Protein AF-A0A7S2PUF1-F1 (afdb_monomer_lite)

Structure (mmCIF, N/CA/C/O backbone):
data_AF-A0A7S2PUF1-F1
#
_entry.id   AF-A0A7S2PUF1-F1
#
loop_
_atom_site.group_PDB
_atom_site.id
_atom_site.type_symbol
_atom_site.label_atom_id
_atom_site.label_al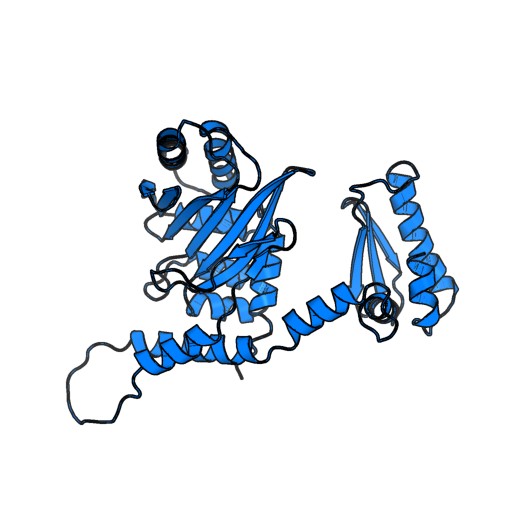t_id
_atom_site.label_comp_id
_atom_site.label_asym_id
_atom_site.label_entity_id
_atom_site.label_seq_id
_atom_site.pdbx_PDB_ins_code
_atom_site.Cartn_x
_atom_site.Cartn_y
_atom_site.Cartn_z
_atom_site.occupancy
_atom_site.B_iso_or_equiv
_atom_site.auth_seq_id
_atom_site.auth_comp_id
_atom_site.auth_asym_id
_atom_site.auth_atom_id
_atom_site.pdbx_PDB_model_num
ATOM 1 N N . ALA A 1 1 ? 30.786 8.431 12.110 1.00 84.38 1 ALA A N 1
ATOM 2 C CA . ALA A 1 1 ? 30.489 6.994 11.880 1.00 84.38 1 ALA A CA 1
ATOM 3 C C . ALA A 1 1 ? 30.046 6.721 10.441 1.00 84.38 1 ALA A C 1
ATOM 5 O O . ALA A 1 1 ? 30.746 6.002 9.742 1.00 84.38 1 ALA A O 1
ATOM 6 N N . ILE A 1 2 ? 28.934 7.311 9.973 1.00 89.88 2 ILE A N 1
ATOM 7 C CA . ILE A 1 2 ? 28.456 7.121 8.587 1.00 89.88 2 ILE A CA 1
ATOM 8 C C . ILE A 1 2 ? 29.494 7.631 7.574 1.00 89.88 2 ILE A C 1
ATOM 10 O O . ILE A 1 2 ? 29.984 6.843 6.776 1.00 89.88 2 ILE A O 1
ATOM 14 N N . ALA A 1 3 ? 29.911 8.900 7.667 1.00 91.56 3 ALA A N 1
ATOM 15 C CA . ALA A 1 3 ? 30.916 9.484 6.768 1.00 91.56 3 ALA A CA 1
ATOM 16 C C . ALA A 1 3 ? 32.266 8.730 6.793 1.00 91.56 3 ALA A C 1
ATOM 18 O O . ALA A 1 3 ? 32.837 8.435 5.748 1.00 91.56 3 ALA A O 1
ATOM 19 N N . GLU A 1 4 ? 32.724 8.312 7.977 1.00 91.75 4 GLU A N 1
ATOM 20 C CA . GLU A 1 4 ? 33.930 7.478 8.128 1.00 91.75 4 GLU A CA 1
ATOM 21 C C . GLU A 1 4 ? 33.814 6.116 7.425 1.00 91.75 4 GLU A C 1
ATOM 23 O O . GLU A 1 4 ? 34.809 5.593 6.934 1.00 91.75 4 GLU A O 1
ATOM 28 N N . SER A 1 5 ? 32.605 5.556 7.312 1.00 94.25 5 SER A N 1
ATOM 29 C CA . SER A 1 5 ? 32.391 4.297 6.583 1.00 94.25 5 SER A CA 1
ATOM 30 C C . SER A 1 5 ? 32.490 4.487 5.063 1.00 94.25 5 SER A C 1
ATOM 32 O O . SER A 1 5 ? 32.859 3.552 4.353 1.00 94.25 5 SER A O 1
ATOM 34 N N . VAL A 1 6 ? 32.205 5.696 4.565 1.00 94.31 6 VAL A N 1
ATOM 35 C CA . VAL A 1 6 ? 32.316 6.075 3.142 1.00 94.31 6 VAL A CA 1
ATOM 36 C C . VAL A 1 6 ? 33.772 6.328 2.747 1.00 94.31 6 VAL A C 1
ATOM 38 O O . VAL A 1 6 ? 34.187 5.987 1.644 1.00 94.31 6 VAL A O 1
ATOM 41 N N . LYS A 1 7 ? 34.573 6.888 3.658 1.00 93.56 7 LYS A N 1
ATOM 42 C CA . LYS A 1 7 ? 35.974 7.276 3.440 1.00 93.56 7 LYS A CA 1
ATOM 43 C C . LYS A 1 7 ? 36.857 6.227 2.738 1.00 93.56 7 LYS A C 1
ATOM 45 O O . LYS A 1 7 ? 37.526 6.611 1.787 1.00 93.56 7 LYS A O 1
ATOM 50 N N . PRO A 1 8 ? 36.875 4.931 3.119 1.00 93.38 8 PRO A N 1
ATOM 51 C CA . PRO A 1 8 ? 37.697 3.934 2.423 1.00 93.38 8 PRO A CA 1
ATOM 52 C C . PRO A 1 8 ? 37.202 3.584 1.008 1.00 93.38 8 PRO A C 1
ATOM 54 O O . PRO A 1 8 ? 37.933 2.946 0.258 1.00 93.38 8 PRO A O 1
ATOM 57 N N . ARG A 1 9 ? 35.971 3.969 0.650 1.00 93.81 9 ARG A N 1
ATOM 58 C CA . ARG A 1 9 ? 35.305 3.640 -0.623 1.00 93.81 9 ARG A CA 1
ATOM 59 C C . ARG A 1 9 ? 35.297 4.805 -1.606 1.00 93.81 9 ARG A C 1
ATOM 61 O O . ARG A 1 9 ? 35.041 4.622 -2.790 1.00 93.81 9 ARG A O 1
ATOM 68 N N . TYR A 1 10 ? 35.564 6.012 -1.120 1.00 96.06 10 TYR A N 1
ATOM 69 C CA . TYR A 1 10 ? 35.528 7.222 -1.920 1.00 96.06 10 TYR A CA 1
ATOM 70 C C . TYR A 1 10 ? 36.934 7.628 -2.367 1.00 96.06 10 TYR A C 1
ATOM 72 O O . TYR A 1 10 ? 37.790 7.942 -1.547 1.00 96.06 10 TYR A O 1
ATOM 80 N N . GLY A 1 11 ? 37.163 7.643 -3.683 1.00 92.62 11 GLY A N 1
ATOM 81 C CA . GLY A 1 11 ? 38.457 8.002 -4.279 1.00 92.62 11 GLY A CA 1
ATOM 82 C C . GLY A 1 11 ? 38.708 9.507 -4.449 1.00 92.62 11 GLY A C 1
ATOM 83 O O . GLY A 1 11 ? 39.735 9.878 -5.012 1.00 92.62 11 GLY A O 1
ATOM 84 N N . GLY A 1 12 ? 37.770 10.365 -4.034 1.00 93.44 12 GLY A N 1
ATOM 85 C CA . GLY A 1 12 ? 37.897 11.823 -4.132 1.00 93.44 12 GLY A CA 1
ATOM 86 C C . GLY A 1 12 ? 38.598 12.462 -2.930 1.00 93.44 12 GLY A C 1
ATOM 87 O O . GLY A 1 12 ? 39.291 11.802 -2.155 1.00 93.44 12 GLY A O 1
ATOM 88 N N . ALA A 1 13 ? 38.438 13.778 -2.770 1.00 95.44 13 ALA A N 1
ATOM 89 C CA . ALA A 1 13 ? 39.129 14.515 -1.719 1.00 95.44 13 ALA A CA 1
ATOM 90 C C . ALA A 1 13 ? 38.496 14.261 -0.341 1.00 95.44 13 ALA A C 1
ATOM 92 O O . ALA A 1 13 ? 37.278 14.171 -0.196 1.00 95.44 13 ALA A O 1
ATOM 93 N N . ALA A 1 14 ? 39.316 14.238 0.715 1.00 92.25 14 ALA A N 1
ATOM 94 C CA . ALA A 1 14 ? 38.822 14.093 2.089 1.00 92.25 14 ALA A CA 1
ATOM 95 C C . ALA A 1 14 ? 37.853 15.224 2.504 1.00 92.25 14 ALA A C 1
ATOM 97 O O . ALA A 1 14 ? 36.973 15.010 3.336 1.00 92.25 14 ALA A O 1
ATOM 98 N N . ALA A 1 15 ? 37.985 16.412 1.900 1.00 94.44 15 ALA A N 1
ATOM 99 C CA . ALA A 1 15 ? 37.084 17.542 2.124 1.00 94.44 15 ALA A CA 1
ATOM 100 C C . ALA A 1 15 ? 35.637 17.251 1.678 1.00 94.44 15 ALA A C 1
ATOM 102 O O . ALA A 1 15 ? 34.697 17.741 2.303 1.00 94.44 15 ALA A O 1
ATOM 103 N N . ASP A 1 16 ? 35.449 16.410 0.660 1.00 96.69 16 ASP A N 1
ATOM 104 C CA . ASP A 1 16 ? 34.127 16.042 0.139 1.00 96.69 16 ASP A CA 1
ATOM 105 C C . ASP A 1 16 ? 33.358 15.204 1.175 1.00 96.69 16 ASP A C 1
ATOM 107 O O . ASP A 1 16 ? 32.168 15.418 1.420 1.00 96.69 16 ASP A O 1
ATOM 111 N N . ILE A 1 17 ? 34.070 14.296 1.856 1.00 96.25 17 ILE A N 1
ATOM 112 C CA . ILE A 1 17 ? 33.542 13.528 2.993 1.00 96.25 17 ILE A CA 1
ATOM 113 C C . ILE A 1 17 ? 33.212 14.461 4.157 1.00 96.25 17 ILE A C 1
ATOM 115 O O . ILE A 1 17 ? 32.161 14.307 4.780 1.00 96.25 17 ILE A O 1
ATOM 119 N N . GLY A 1 18 ? 34.059 15.467 4.399 1.00 96.75 18 GLY A N 1
ATOM 120 C CA . GLY A 1 18 ? 33.796 16.516 5.382 1.00 96.75 18 GLY A CA 1
ATOM 121 C C . GLY A 1 18 ? 32.476 17.243 5.118 1.00 96.75 18 GLY A C 1
ATOM 122 O O . GLY A 1 18 ? 31.710 17.470 6.050 1.00 96.75 18 GLY A O 1
ATOM 123 N N . ARG A 1 19 ? 32.142 17.530 3.852 1.00 97.62 19 ARG A N 1
ATOM 124 C CA . ARG A 1 19 ? 30.852 18.145 3.505 1.00 97.62 19 ARG A CA 1
ATOM 125 C C . ARG A 1 19 ? 29.667 17.225 3.801 1.00 97.62 19 ARG A C 1
ATOM 127 O O . ARG A 1 19 ? 28.675 17.697 4.352 1.00 97.62 19 ARG A O 1
ATOM 134 N N . LEU A 1 20 ? 29.759 15.936 3.465 1.00 97.44 20 LEU A N 1
ATOM 135 C CA . LEU A 1 20 ? 28.724 14.954 3.813 1.00 97.44 20 LEU A CA 1
ATOM 136 C C . LEU A 1 20 ? 28.535 14.860 5.335 1.00 97.44 20 LEU A C 1
ATOM 138 O O . LEU A 1 20 ? 27.405 14.834 5.819 1.00 97.44 20 LEU A O 1
ATOM 142 N N . GLU A 1 21 ? 29.632 14.841 6.091 1.00 97.75 21 GLU A N 1
ATOM 143 C CA . GLU A 1 21 ? 29.596 14.843 7.551 1.00 97.75 21 GLU A CA 1
ATOM 144 C C . GLU A 1 21 ? 28.928 16.106 8.104 1.00 97.75 21 GLU A C 1
ATOM 146 O O . GLU A 1 21 ? 28.043 15.992 8.952 1.00 97.75 21 GLU A O 1
ATOM 151 N N . SER A 1 22 ? 29.277 17.290 7.586 1.00 97.94 22 SER A N 1
ATOM 152 C CA . SER A 1 22 ? 28.651 18.551 8.000 1.00 97.94 22 SER A CA 1
ATOM 153 C C . SER A 1 22 ? 27.137 18.527 7.809 1.00 97.94 22 SER A C 1
ATOM 155 O O . SER A 1 22 ? 26.426 18.877 8.739 1.00 97.94 22 SER A O 1
ATOM 157 N N . LEU A 1 23 ? 26.629 18.032 6.675 1.00 98.00 23 LEU A N 1
ATOM 158 C CA . LEU A 1 23 ? 25.182 17.940 6.421 1.00 98.00 23 LEU A CA 1
ATOM 159 C C . LEU A 1 23 ? 24.458 17.030 7.425 1.00 98.00 23 LEU A C 1
ATOM 161 O O . LEU A 1 23 ? 23.348 17.324 7.869 1.00 98.00 23 LEU A O 1
ATOM 165 N N . ILE A 1 24 ? 25.090 15.918 7.807 1.00 97.44 24 ILE A N 1
ATOM 166 C CA . ILE A 1 24 ? 24.544 15.008 8.821 1.00 97.44 24 ILE A CA 1
ATOM 167 C C . ILE A 1 24 ? 24.521 15.702 10.189 1.00 97.44 24 ILE A C 1
ATOM 169 O O . ILE A 1 24 ? 23.515 15.630 10.895 1.00 97.44 24 ILE A O 1
ATOM 173 N N . VAL A 1 25 ? 25.611 16.380 10.560 1.00 97.50 25 VAL A N 1
ATOM 174 C CA . VAL A 1 25 ? 25.728 17.112 11.830 1.00 97.50 25 VAL A CA 1
ATOM 175 C C . VAL A 1 25 ? 24.735 18.272 11.894 1.00 97.50 25 VAL A C 1
ATOM 177 O O . VAL A 1 25 ? 24.057 18.427 12.906 1.00 97.50 25 VAL A O 1
ATOM 180 N N . GLU A 1 26 ? 24.594 19.044 10.816 1.00 97.31 26 GLU A N 1
ATOM 181 C CA . GLU A 1 26 ? 23.606 20.118 10.668 1.00 97.31 26 GLU A CA 1
ATOM 182 C C . GLU A 1 26 ? 22.188 19.583 10.914 1.00 97.31 26 GLU A C 1
ATOM 184 O O . GLU A 1 26 ? 21.475 20.109 11.771 1.00 97.31 26 GLU A O 1
ATOM 189 N N . GLY A 1 27 ? 21.821 18.463 10.280 1.00 96.94 27 GLY A N 1
ATOM 190 C CA . GLY A 1 27 ? 20.513 17.840 10.487 1.00 96.94 27 GLY A CA 1
ATOM 191 C C . GLY A 1 27 ? 20.275 17.309 11.897 1.00 96.94 27 GLY A C 1
ATOM 192 O O . GLY A 1 27 ? 19.159 17.398 12.406 1.00 96.94 27 GLY A O 1
ATOM 193 N N . VAL A 1 28 ? 21.307 16.787 12.565 1.00 96.38 28 VAL A N 1
ATOM 194 C CA . VAL A 1 28 ? 21.203 16.361 13.971 1.00 96.38 28 VAL A CA 1
ATOM 195 C C . VAL A 1 28 ? 21.075 17.565 14.906 1.00 96.38 28 VAL A C 1
ATOM 197 O O . VAL A 1 28 ? 20.259 17.549 15.829 1.00 96.38 28 VAL A O 1
ATOM 200 N N . ASN A 1 29 ? 21.825 18.635 14.653 1.00 97.31 29 ASN A N 1
ATOM 201 C CA . ASN A 1 29 ? 21.730 19.875 15.418 1.00 97.31 29 ASN A CA 1
ATOM 202 C C . ASN A 1 29 ? 20.350 20.522 15.267 1.00 97.31 29 ASN A C 1
ATOM 204 O O . ASN A 1 29 ? 19.787 20.979 16.262 1.00 97.31 29 ASN A O 1
ATOM 208 N N . ALA A 1 30 ? 19.756 20.460 14.072 1.00 94.44 30 ALA A N 1
ATOM 209 C CA . ALA A 1 30 ? 18.405 20.951 13.810 1.00 94.44 30 ALA A CA 1
ATOM 210 C C . ALA A 1 30 ? 17.315 20.238 14.636 1.00 94.44 30 ALA A C 1
ATOM 212 O O . ALA A 1 30 ? 16.248 20.807 14.858 1.00 94.44 30 ALA A O 1
ATOM 213 N N . ILE A 1 31 ? 17.575 19.021 15.134 1.00 92.94 31 ILE A N 1
ATOM 214 C CA . ILE A 1 31 ? 16.638 18.252 15.973 1.00 92.94 31 ILE A CA 1
ATOM 215 C C . ILE A 1 31 ? 17.050 18.185 17.453 1.00 92.94 31 ILE A C 1
ATOM 217 O O . ILE A 1 31 ? 16.574 17.318 18.184 1.00 92.94 31 ILE A O 1
ATOM 221 N N . GLY A 1 32 ? 17.920 19.094 17.908 1.00 93.19 32 GLY A N 1
ATOM 222 C CA . GLY A 1 32 ? 18.327 19.194 19.315 1.00 93.19 32 GLY A CA 1
ATOM 223 C C . GLY A 1 32 ? 19.696 18.593 19.639 1.00 93.19 32 GLY A C 1
ATOM 224 O O . GLY A 1 32 ? 19.974 18.308 20.800 1.00 93.19 32 GLY A O 1
ATOM 225 N N . GLY A 1 33 ? 20.553 18.384 18.635 1.00 94.56 33 GLY A N 1
ATOM 226 C CA . GLY A 1 33 ? 21.961 18.005 18.825 1.00 94.56 33 GLY A CA 1
ATOM 227 C C . GLY A 1 33 ? 22.202 16.526 19.125 1.00 94.56 33 GLY A C 1
ATOM 228 O O . GLY A 1 33 ? 23.350 16.102 19.232 1.00 94.56 33 GLY A O 1
ATOM 229 N N . GLN A 1 34 ? 21.146 15.714 19.218 1.00 94.75 34 GLN A N 1
ATOM 230 C CA . GLN A 1 34 ? 21.267 14.277 19.429 1.00 94.75 34 GLN A CA 1
ATOM 231 C C . GLN A 1 34 ? 20.227 13.502 18.617 1.00 94.75 34 GLN A C 1
ATOM 233 O O . GLN A 1 34 ? 19.022 13.720 18.734 1.00 94.75 34 GLN A O 1
ATOM 238 N N . ALA A 1 35 ? 20.694 12.532 17.829 1.00 92.56 35 ALA A N 1
ATOM 239 C CA . ALA A 1 35 ? 19.820 11.552 17.200 1.00 92.56 35 ALA A CA 1
ATOM 240 C C . ALA A 1 35 ? 19.330 10.552 18.258 1.00 92.56 35 ALA A C 1
ATOM 242 O O . ALA A 1 35 ? 20.132 9.891 18.920 1.00 92.56 35 ALA A O 1
ATOM 243 N N . THR A 1 36 ? 18.016 10.437 18.423 1.00 92.31 36 THR A N 1
ATOM 244 C CA . THR A 1 36 ? 17.387 9.540 19.401 1.00 92.31 36 THR A CA 1
ATOM 245 C C . THR A 1 36 ? 16.648 8.408 18.692 1.00 92.31 36 THR A C 1
ATOM 247 O O . THR A 1 36 ? 16.540 8.366 17.464 1.00 92.31 36 THR A O 1
ATOM 250 N N . LYS A 1 37 ? 16.148 7.430 19.454 1.00 91.25 37 LYS A N 1
ATOM 251 C CA . LYS A 1 37 ? 15.358 6.334 18.884 1.00 91.25 37 LYS A CA 1
ATOM 252 C C . LYS A 1 37 ? 14.144 6.903 18.141 1.00 91.25 37 LYS A C 1
ATOM 254 O O . LYS A 1 37 ? 13.280 7.522 18.751 1.00 91.25 37 LYS A O 1
ATOM 259 N N . GLY A 1 38 ? 14.063 6.625 16.842 1.00 86.06 38 GLY A N 1
ATOM 260 C CA . GLY A 1 38 ? 13.011 7.139 15.960 1.00 86.06 38 GLY A CA 1
ATOM 261 C C . GLY A 1 38 ? 13.469 8.270 15.037 1.00 86.06 38 GLY A C 1
ATOM 262 O O . GLY A 1 38 ? 12.769 8.549 14.065 1.00 86.06 38 GLY A O 1
ATOM 263 N N . THR A 1 39 ? 14.648 8.861 15.268 1.00 91.44 39 THR A N 1
ATOM 264 C CA . THR A 1 39 ? 15.275 9.759 14.293 1.00 91.44 39 THR A CA 1
ATOM 265 C C . THR A 1 39 ? 15.481 9.016 12.976 1.00 91.44 39 THR A C 1
ATOM 267 O O . THR A 1 39 ? 16.062 7.931 12.945 1.00 91.44 39 THR A O 1
ATOM 270 N N . THR A 1 40 ? 14.993 9.601 11.885 1.00 91.00 40 THR A N 1
ATOM 271 C CA . THR A 1 40 ? 15.118 9.036 10.539 1.00 91.00 40 THR A CA 1
ATOM 272 C C . THR A 1 40 ? 16.152 9.822 9.754 1.00 91.00 40 THR A C 1
ATOM 274 O O . THR A 1 40 ? 16.017 11.034 9.606 1.00 91.00 40 THR A O 1
ATOM 277 N N . PHE A 1 41 ? 17.148 9.124 9.217 1.00 95.75 41 PHE A N 1
ATOM 278 C CA . PHE A 1 41 ? 18.075 9.666 8.231 1.00 95.75 41 PHE A CA 1
ATOM 279 C C . PHE A 1 41 ? 17.701 9.115 6.862 1.00 95.75 41 PHE A C 1
ATOM 281 O O . PHE A 1 41 ? 17.494 7.910 6.714 1.00 95.75 41 PHE A O 1
ATOM 288 N N . ARG A 1 42 ? 17.621 9.994 5.871 1.00 93.75 42 ARG A N 1
ATOM 289 C CA . ARG A 1 42 ? 17.427 9.635 4.470 1.00 93.75 42 ARG A CA 1
ATOM 290 C C . ARG A 1 42 ? 18.620 10.147 3.673 1.00 93.75 42 ARG A C 1
ATOM 292 O O . ARG A 1 42 ? 19.024 11.295 3.841 1.00 93.75 42 ARG A O 1
ATOM 299 N N . PHE A 1 43 ? 19.153 9.271 2.830 1.00 96.19 43 PHE A N 1
ATOM 300 C CA . PHE A 1 43 ? 20.268 9.552 1.939 1.00 96.19 43 PHE A CA 1
ATOM 301 C C . PHE A 1 43 ? 19.844 9.201 0.518 1.00 96.19 43 PHE A C 1
ATOM 303 O O . PHE A 1 43 ? 19.693 8.021 0.200 1.00 96.19 43 PHE A O 1
ATOM 310 N N . ASP A 1 44 ? 19.636 10.206 -0.324 1.00 89.19 44 ASP A N 1
ATOM 311 C CA . ASP A 1 44 ? 19.335 9.987 -1.736 1.00 89.19 44 ASP A CA 1
ATOM 312 C C . ASP A 1 44 ? 20.654 10.029 -2.515 1.00 89.19 44 ASP A C 1
ATOM 314 O O . ASP A 1 44 ? 21.302 11.072 -2.625 1.00 89.19 44 ASP A O 1
ATOM 318 N N . CYS A 1 45 ? 21.088 8.861 -2.988 1.00 90.06 45 CYS A N 1
ATOM 319 C CA . CYS A 1 45 ? 22.372 8.680 -3.661 1.00 90.06 45 CYS A CA 1
ATOM 320 C C . CYS A 1 45 ? 22.185 8.740 -5.181 1.00 90.06 45 CYS A C 1
ATOM 322 O O . CYS A 1 45 ? 21.314 8.071 -5.733 1.00 90.06 45 CYS A O 1
ATOM 324 N N . SER A 1 46 ? 23.029 9.510 -5.862 1.00 88.94 46 SER A N 1
ATOM 325 C CA . SER A 1 46 ? 23.041 9.647 -7.321 1.00 88.94 46 SER A CA 1
ATOM 326 C C . SER A 1 46 ? 24.477 9.741 -7.844 1.00 88.94 46 SER A C 1
ATOM 328 O O . SER A 1 46 ? 25.425 9.834 -7.061 1.00 88.94 46 SER A O 1
ATOM 330 N N . GLU A 1 47 ? 24.664 9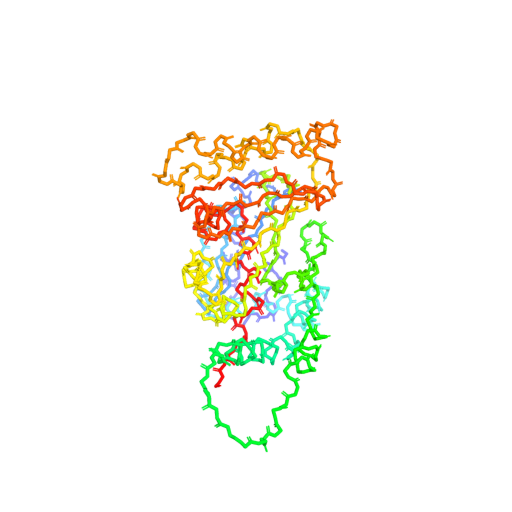.771 -9.167 1.00 85.12 47 GLU A N 1
ATOM 331 C CA . GLU A 1 47 ? 25.983 10.075 -9.748 1.00 85.12 47 GLU A CA 1
ATOM 332 C C . GLU A 1 47 ? 26.500 11.451 -9.290 1.00 85.12 47 GLU A C 1
ATOM 334 O O . GLU A 1 47 ? 27.700 11.623 -9.065 1.00 85.12 47 GLU A O 1
ATOM 339 N N . GLY A 1 48 ? 25.583 12.408 -9.108 1.00 85.50 48 GLY A N 1
ATOM 340 C CA . GLY A 1 48 ? 25.885 13.774 -8.694 1.00 85.50 48 GLY A CA 1
ATOM 341 C C . GLY A 1 48 ? 26.269 13.923 -7.223 1.00 85.50 48 GLY A C 1
ATOM 342 O O . GLY A 1 48 ? 26.772 14.980 -6.859 1.00 85.50 48 GLY A O 1
ATOM 343 N N . GLY A 1 49 ? 26.067 12.901 -6.383 1.00 95.00 49 GLY A N 1
ATOM 344 C CA . GLY A 1 49 ? 26.414 12.946 -4.962 1.00 95.00 49 GLY A CA 1
ATOM 345 C C . GLY A 1 49 ? 25.345 12.357 -4.046 1.00 95.00 49 GLY A C 1
ATOM 346 O O . GLY A 1 49 ? 24.587 11.471 -4.444 1.00 95.00 49 GLY A O 1
ATOM 347 N N . VAL A 1 50 ? 25.300 12.847 -2.804 1.00 97.38 50 VAL A N 1
ATOM 348 C CA . VAL A 1 50 ? 24.372 12.372 -1.763 1.00 97.38 50 VAL A CA 1
ATOM 349 C C . VAL A 1 50 ? 23.583 13.542 -1.181 1.00 97.38 50 VAL A C 1
ATOM 351 O O . VAL A 1 50 ? 24.175 14.457 -0.604 1.00 97.38 50 VAL A O 1
ATOM 354 N N . THR A 1 51 ? 22.256 13.498 -1.294 1.00 97.31 51 THR A N 1
ATOM 355 C CA . THR A 1 51 ? 21.349 14.400 -0.565 1.00 97.31 51 THR A CA 1
ATOM 356 C C . THR A 1 51 ? 21.051 13.825 0.809 1.00 97.31 51 THR A C 1
ATOM 358 O O . THR A 1 51 ? 20.763 12.635 0.930 1.00 97.31 51 THR A O 1
ATOM 361 N N . VAL A 1 52 ? 21.098 14.660 1.845 1.00 97.75 52 VAL A N 1
ATOM 362 C CA . VAL A 1 52 ? 20.863 14.258 3.235 1.00 97.75 52 VAL A CA 1
ATOM 363 C C . VAL A 1 52 ? 19.577 14.894 3.740 1.00 97.75 52 VAL A C 1
ATOM 365 O O . VAL A 1 52 ? 19.391 16.103 3.633 1.00 97.75 52 VAL A O 1
ATOM 368 N N . SER A 1 53 ? 18.706 14.092 4.346 1.00 95.00 53 SER A N 1
ATOM 369 C CA . SER A 1 53 ? 17.543 14.578 5.090 1.00 95.00 53 SER A CA 1
ATOM 370 C C . SER A 1 53 ? 17.469 13.941 6.475 1.00 95.00 53 SER A C 1
ATOM 372 O O . SER A 1 53 ? 17.729 12.746 6.634 1.00 95.00 53 SER A O 1
ATOM 374 N N . VAL A 1 54 ? 17.061 14.722 7.477 1.00 96.06 54 VAL A N 1
ATOM 375 C CA . VAL A 1 54 ? 16.868 14.265 8.862 1.00 96.06 54 VAL A CA 1
ATOM 376 C C . VAL A 1 54 ? 15.438 14.569 9.292 1.00 96.06 54 VAL A C 1
ATOM 378 O O . VAL A 1 54 ? 14.974 15.699 9.183 1.00 96.06 54 VAL A O 1
ATOM 381 N N . ASN A 1 55 ? 14.706 13.544 9.734 1.00 92.25 55 ASN A N 1
ATOM 382 C CA . ASN A 1 55 ? 13.274 13.619 10.058 1.00 92.25 55 ASN A CA 1
ATOM 383 C C . ASN A 1 55 ? 12.417 14.255 8.943 1.00 92.25 55 ASN A C 1
ATOM 385 O O . ASN A 1 55 ? 11.429 14.932 9.214 1.00 92.25 55 ASN A O 1
ATOM 389 N N . GLY A 1 56 ? 12.798 14.018 7.684 1.00 86.25 56 GLY A N 1
ATOM 390 C CA . GLY A 1 56 ? 12.109 14.543 6.503 1.00 86.25 56 GLY A CA 1
ATOM 391 C C . GLY A 1 56 ? 12.491 15.974 6.114 1.00 86.25 56 GLY A C 1
ATOM 392 O O . GLY A 1 56 ? 12.083 16.413 5.046 1.00 86.25 56 GLY A O 1
ATOM 393 N N . ALA A 1 57 ? 13.287 16.682 6.921 1.00 89.56 57 ALA A N 1
ATOM 394 C CA . ALA A 1 57 ? 13.837 17.980 6.550 1.00 89.56 57 ALA A CA 1
ATOM 395 C C . ALA A 1 57 ? 15.140 17.794 5.763 1.00 89.56 57 ALA A C 1
ATOM 397 O O . ALA A 1 57 ? 16.090 17.183 6.266 1.00 89.56 57 ALA A O 1
ATOM 398 N N . GLU A 1 58 ? 15.191 18.328 4.546 1.00 94.75 58 GLU A N 1
ATOM 399 C CA . GLU A 1 58 ? 16.392 18.322 3.712 1.00 94.75 58 GLU A CA 1
ATOM 400 C C . GLU A 1 58 ? 17.469 19.235 4.311 1.00 94.75 58 GLU A C 1
ATOM 402 O O . GLU A 1 58 ? 17.196 20.373 4.685 1.00 94.75 58 GLU A O 1
ATOM 407 N N . GLN A 1 59 ? 18.691 18.716 4.421 1.00 97.25 59 GLN A N 1
ATOM 408 C CA . GLN A 1 59 ? 19.864 19.449 4.917 1.00 97.25 59 GLN A CA 1
ATOM 409 C C . GLN A 1 59 ? 20.740 19.961 3.769 1.00 97.25 59 GLN A C 1
ATOM 411 O O . GLN A 1 59 ? 21.542 20.872 3.943 1.00 97.25 59 GLN A O 1
ATOM 416 N N . GLY A 1 60 ? 20.573 19.379 2.582 1.00 96.88 60 GLY A N 1
ATOM 417 C CA . GLY A 1 60 ? 21.281 19.729 1.361 1.00 96.88 60 GLY A CA 1
ATOM 418 C C . GLY A 1 60 ? 21.993 18.528 0.748 1.00 96.88 60 GLY A C 1
ATOM 419 O O . GLY A 1 60 ? 21.774 17.376 1.133 1.00 96.88 60 GLY A O 1
ATOM 420 N N . MET A 1 61 ? 22.866 18.812 -0.216 1.00 96.94 61 MET A N 1
ATOM 421 C CA . MET A 1 61 ? 23.566 17.805 -1.010 1.00 96.94 61 MET A CA 1
ATOM 422 C C . MET A 1 61 ? 25.086 17.964 -0.912 1.00 96.94 61 MET A C 1
ATOM 424 O O . MET A 1 61 ? 25.629 19.063 -1.049 1.00 96.94 61 MET A O 1
ATOM 428 N N . ALA A 1 62 ? 25.782 16.845 -0.716 1.00 97.25 62 ALA A N 1
ATOM 429 C CA . ALA A 1 62 ? 27.214 16.727 -0.957 1.00 97.25 62 ALA A CA 1
ATOM 430 C C . ALA A 1 62 ? 27.412 16.336 -2.429 1.00 97.25 62 ALA A C 1
ATOM 432 O O . ALA A 1 62 ? 27.396 15.153 -2.774 1.00 97.25 62 ALA A O 1
ATOM 433 N N . ALA A 1 63 ? 27.512 17.346 -3.296 1.00 96.31 63 ALA A N 1
ATOM 434 C CA . ALA A 1 63 ? 27.463 17.195 -4.748 1.00 96.31 63 ALA A CA 1
ATOM 435 C C . ALA A 1 63 ? 28.838 16.852 -5.351 1.00 96.31 63 ALA A C 1
ATOM 437 O O . ALA A 1 63 ? 29.473 17.687 -5.998 1.00 96.31 63 ALA A O 1
ATOM 438 N N . PHE A 1 64 ? 29.317 15.631 -5.106 1.00 96.00 64 PHE A N 1
ATOM 439 C CA . PHE A 1 64 ? 30.618 15.168 -5.587 1.00 96.00 64 PHE A CA 1
ATOM 440 C C . PHE A 1 64 ? 30.500 13.861 -6.366 1.00 96.00 64 PHE A C 1
ATOM 442 O O . PHE A 1 64 ? 29.867 12.896 -5.923 1.00 96.00 64 PHE A O 1
ATOM 449 N N . LYS A 1 65 ? 31.143 13.824 -7.537 1.00 94.62 65 LYS A N 1
ATOM 450 C CA . LYS A 1 65 ? 31.103 12.666 -8.430 1.00 94.62 65 LYS A CA 1
ATOM 451 C C . LYS A 1 65 ? 31.669 11.430 -7.734 1.00 94.62 65 LYS A C 1
ATOM 453 O O . LYS A 1 65 ? 32.756 11.467 -7.169 1.00 94.62 65 LYS A O 1
ATOM 458 N N . GLY A 1 66 ? 30.939 10.321 -7.812 1.00 92.56 66 GLY A N 1
ATOM 459 C CA . GLY A 1 66 ? 31.345 9.046 -7.215 1.00 92.56 66 GLY A CA 1
ATOM 460 C C . GLY A 1 66 ? 31.050 8.926 -5.717 1.00 92.56 66 GLY A C 1
ATOM 461 O O . GLY A 1 66 ? 31.105 7.817 -5.191 1.00 92.56 66 GLY A O 1
ATOM 462 N N . LEU A 1 67 ? 30.656 10.011 -5.038 1.00 95.94 67 LEU A N 1
ATOM 463 C CA . LEU A 1 67 ? 30.315 9.963 -3.615 1.00 95.94 67 LEU A CA 1
ATOM 464 C C . LEU A 1 67 ? 29.041 9.152 -3.366 1.00 95.94 67 LEU A C 1
ATOM 466 O O . LEU A 1 67 ? 28.984 8.382 -2.412 1.00 95.94 67 LEU A O 1
ATOM 470 N N . GLY A 1 68 ? 28.047 9.269 -4.253 1.00 93.94 68 GLY A N 1
ATOM 471 C CA . GLY A 1 68 ? 26.834 8.451 -4.187 1.00 93.94 68 GLY A CA 1
ATOM 472 C C . GLY A 1 68 ? 27.126 6.955 -4.310 1.00 93.94 68 GLY A C 1
ATOM 473 O O . GLY A 1 68 ? 26.614 6.174 -3.515 1.00 93.94 68 GLY A O 1
ATOM 474 N N . SER A 1 69 ? 28.004 6.558 -5.239 1.00 92.56 69 SER A N 1
ATOM 475 C CA . SER A 1 69 ? 28.430 5.156 -5.379 1.00 92.56 69 SER A CA 1
ATOM 476 C C . SER A 1 69 ? 29.164 4.673 -4.130 1.00 92.56 69 SER A C 1
ATOM 478 O O . SER A 1 69 ? 28.776 3.667 -3.549 1.00 92.56 69 SER A O 1
ATOM 480 N N . ALA A 1 70 ? 30.150 5.442 -3.657 1.00 95.75 70 ALA A N 1
ATOM 481 C CA . ALA A 1 70 ? 30.906 5.100 -2.456 1.00 95.75 70 ALA A CA 1
ATOM 482 C C . ALA A 1 70 ? 30.008 4.967 -1.214 1.00 95.75 70 ALA A C 1
ATOM 484 O O . ALA A 1 70 ? 30.276 4.142 -0.342 1.00 95.75 70 ALA A O 1
ATOM 485 N N . PHE A 1 71 ? 28.934 5.760 -1.131 1.00 96.19 71 PHE A N 1
ATOM 486 C CA . PHE A 1 71 ? 27.937 5.645 -0.071 1.00 96.19 71 PHE A CA 1
ATOM 487 C C . PHE A 1 71 ? 27.114 4.358 -0.186 1.00 96.19 71 PHE A C 1
ATOM 489 O O . PHE A 1 71 ? 26.889 3.690 0.819 1.00 96.19 71 PHE A O 1
ATOM 496 N N . VAL A 1 72 ? 26.684 3.982 -1.393 1.00 93.06 72 VAL A N 1
ATOM 497 C CA . VAL A 1 72 ? 25.983 2.708 -1.627 1.00 93.06 72 VAL A CA 1
ATOM 498 C C . VAL A 1 72 ? 26.876 1.522 -1.254 1.00 93.06 72 VAL A C 1
ATOM 500 O O . VAL A 1 72 ? 26.414 0.593 -0.586 1.00 93.06 72 VAL A O 1
ATOM 503 N N . ASP A 1 73 ? 28.163 1.588 -1.592 1.00 93.31 73 ASP A N 1
ATOM 504 C CA . ASP A 1 73 ? 29.134 0.528 -1.312 1.00 93.31 73 ASP A CA 1
ATOM 505 C C . ASP A 1 73 ? 29.301 0.259 0.190 1.00 93.31 73 ASP A C 1
ATOM 507 O O . ASP A 1 73 ? 29.536 -0.884 0.574 1.00 93.31 73 ASP A O 1
ATOM 511 N N . VAL A 1 74 ? 29.062 1.252 1.062 1.00 94.88 74 VAL A N 1
ATOM 512 C CA . VAL A 1 74 ? 29.024 1.056 2.528 1.00 94.88 74 VAL A CA 1
ATOM 513 C C . VAL A 1 74 ? 28.074 -0.071 2.932 1.00 94.88 74 VAL A C 1
ATOM 515 O O . VAL A 1 74 ? 28.333 -0.773 3.911 1.00 94.88 74 VAL A O 1
ATOM 518 N N . PHE A 1 75 ? 26.981 -0.249 2.191 1.00 92.12 75 PHE A N 1
ATOM 519 C CA . PHE A 1 75 ? 25.945 -1.234 2.487 1.00 92.12 75 PHE A CA 1
ATOM 520 C C . PHE A 1 75 ? 25.952 -2.436 1.543 1.00 92.12 75 PHE A C 1
ATOM 522 O O . PHE A 1 75 ? 25.387 -3.470 1.901 1.00 92.12 75 PHE A O 1
ATOM 529 N N . MET A 1 76 ? 26.568 -2.324 0.367 1.00 87.75 76 MET A N 1
ATOM 530 C CA . MET A 1 76 ? 26.421 -3.322 -0.697 1.00 87.75 76 MET A CA 1
ATOM 531 C C . MET A 1 76 ? 27.708 -4.080 -1.037 1.00 87.75 76 MET A C 1
ATOM 533 O O . MET A 1 76 ? 27.616 -5.153 -1.633 1.00 87.75 76 MET A O 1
ATOM 537 N N . ASP A 1 77 ? 28.887 -3.591 -0.645 1.00 90.00 77 ASP A N 1
ATOM 538 C CA . ASP A 1 77 ? 30.154 -4.264 -0.951 1.00 90.00 77 ASP A CA 1
ATOM 539 C C . ASP A 1 77 ? 30.453 -5.456 -0.020 1.00 90.00 77 ASP A C 1
ATOM 541 O O . ASP A 1 77 ? 29.645 -5.867 0.819 1.00 90.00 77 ASP A O 1
ATOM 545 N N . ASP A 1 78 ? 31.605 -6.098 -0.205 1.00 87.88 78 ASP A N 1
ATOM 546 C CA . ASP A 1 78 ? 32.018 -7.267 0.588 1.00 87.88 78 ASP A CA 1
ATOM 547 C C . ASP A 1 78 ? 32.385 -6.936 2.037 1.00 87.88 78 ASP A C 1
ATOM 549 O O . ASP A 1 78 ? 32.340 -7.812 2.896 1.00 87.88 78 ASP A O 1
ATOM 553 N N . ASN A 1 79 ? 32.644 -5.662 2.330 1.00 88.69 79 ASN A N 1
ATOM 554 C CA . ASN A 1 79 ? 32.917 -5.142 3.665 1.00 88.69 79 ASN A CA 1
ATOM 555 C C . ASN A 1 79 ? 31.715 -4.351 4.213 1.00 88.69 79 ASN A C 1
ATOM 557 O O . ASN A 1 79 ? 31.894 -3.400 4.985 1.00 88.69 79 ASN A O 1
ATOM 561 N N . SER A 1 80 ? 30.502 -4.708 3.773 1.00 89.50 80 SER A N 1
ATOM 562 C CA . SER A 1 80 ? 29.264 -4.014 4.120 1.00 89.50 80 SER A CA 1
ATOM 563 C C . SER A 1 80 ? 29.084 -3.902 5.633 1.00 89.50 80 SER A C 1
ATOM 565 O O . SER A 1 80 ? 29.235 -4.872 6.378 1.00 89.50 80 SER A O 1
ATOM 567 N N . VAL A 1 81 ? 28.675 -2.717 6.089 1.00 91.81 81 VAL A N 1
ATOM 568 C CA . VAL A 1 81 ? 28.346 -2.468 7.504 1.00 91.81 81 VAL A CA 1
ATOM 569 C C . VAL A 1 81 ? 27.015 -3.105 7.918 1.00 91.81 81 VAL A C 1
ATOM 571 O O . VAL A 1 81 ? 26.666 -3.109 9.099 1.00 91.81 81 VAL A O 1
ATOM 574 N N . SER A 1 82 ? 26.254 -3.638 6.958 1.00 89.88 82 SER A N 1
ATOM 575 C CA . SER A 1 82 ? 25.016 -4.375 7.199 1.00 89.88 82 SER A CA 1
ATOM 576 C C . SER A 1 82 ? 24.904 -5.572 6.243 1.00 89.88 82 SER A C 1
ATOM 578 O O . SER A 1 82 ? 24.167 -5.516 5.255 1.00 89.88 82 SER A O 1
ATOM 580 N N . PRO A 1 83 ? 25.596 -6.689 6.542 1.00 85.94 83 PRO A N 1
ATOM 581 C CA . PRO A 1 83 ? 25.535 -7.896 5.716 1.00 85.94 83 PRO A CA 1
ATOM 582 C C . PRO A 1 83 ? 24.105 -8.417 5.529 1.00 85.94 83 PRO A C 1
ATOM 584 O O . PRO A 1 83 ? 23.734 -8.834 4.441 1.00 85.94 83 PRO A O 1
ATOM 587 N N . THR A 1 84 ? 23.255 -8.300 6.553 1.00 85.75 84 THR A N 1
ATOM 588 C CA . THR A 1 84 ? 21.846 -8.712 6.473 1.00 85.75 84 THR A CA 1
ATOM 589 C C . THR A 1 84 ? 21.025 -7.865 5.499 1.00 85.75 84 THR A C 1
ATOM 591 O O . THR A 1 84 ? 20.129 -8.397 4.843 1.00 85.75 84 THR A O 1
ATOM 594 N N . LEU A 1 85 ? 21.320 -6.565 5.368 1.00 82.88 85 LEU A N 1
ATOM 595 C CA . LEU A 1 85 ? 20.712 -5.717 4.343 1.00 82.88 85 LEU A CA 1
ATOM 596 C C . LEU A 1 85 ? 21.182 -6.145 2.952 1.00 82.88 85 LEU A C 1
ATOM 598 O O . LEU A 1 85 ? 20.340 -6.331 2.077 1.00 82.88 85 LEU A O 1
ATOM 602 N N . LYS A 1 86 ? 22.493 -6.355 2.765 1.00 84.44 86 LYS A N 1
ATOM 603 C CA . LYS A 1 86 ? 23.063 -6.850 1.503 1.00 84.44 86 LYS A CA 1
ATOM 604 C C . LYS A 1 86 ? 22.409 -8.166 1.089 1.00 84.44 86 LYS A C 1
ATOM 606 O O . LYS A 1 86 ? 21.893 -8.257 -0.020 1.00 84.44 86 LYS A O 1
ATOM 611 N N . ASP A 1 87 ? 22.348 -9.145 1.988 1.00 77.94 87 ASP A N 1
ATOM 612 C CA . ASP A 1 87 ? 21.734 -10.451 1.734 1.00 77.94 87 ASP A CA 1
ATOM 613 C C . ASP A 1 87 ? 20.249 -10.324 1.395 1.00 77.94 87 ASP A C 1
ATOM 615 O O . ASP A 1 87 ? 19.766 -10.966 0.463 1.00 77.94 87 ASP A O 1
ATOM 619 N N . SER A 1 88 ? 19.518 -9.465 2.112 1.00 75.94 88 SER A N 1
ATOM 620 C CA . SER A 1 88 ? 18.113 -9.176 1.822 1.00 75.94 88 SER A CA 1
ATOM 621 C C . SER A 1 88 ? 17.942 -8.558 0.430 1.00 75.94 88 SER A C 1
ATOM 623 O O . SER A 1 88 ? 17.116 -9.027 -0.355 1.00 75.94 88 SER A O 1
ATOM 625 N N . CYS A 1 89 ? 18.757 -7.560 0.077 1.00 70.50 89 CYS A N 1
ATOM 626 C CA . CYS A 1 89 ? 18.751 -6.921 -1.238 1.00 70.50 89 CYS A CA 1
ATOM 627 C C . CYS A 1 89 ? 19.126 -7.906 -2.348 1.00 70.50 89 CYS A C 1
ATOM 629 O O . CYS A 1 89 ? 18.418 -7.977 -3.348 1.00 70.50 89 CYS A O 1
ATOM 631 N N . VAL A 1 90 ? 20.171 -8.717 -2.168 1.00 72.38 90 VAL A N 1
ATOM 632 C CA . VAL A 1 90 ? 20.568 -9.759 -3.125 1.00 72.38 90 VAL A CA 1
ATOM 633 C C . VAL A 1 90 ? 19.448 -10.779 -3.275 1.00 72.38 90 VAL A C 1
ATOM 635 O O . VAL A 1 90 ? 19.023 -11.041 -4.395 1.00 72.38 90 VAL A O 1
ATOM 638 N N . LYS A 1 91 ? 18.886 -11.306 -2.186 1.00 66.50 91 LYS A N 1
ATOM 639 C CA . LYS A 1 91 ? 17.781 -12.276 -2.235 1.00 66.50 91 LYS A CA 1
ATOM 640 C C . LYS A 1 91 ? 16.541 -11.707 -2.929 1.00 66.50 91 LYS A C 1
ATOM 642 O O . LYS A 1 91 ? 15.895 -12.406 -3.705 1.00 66.50 91 LYS A O 1
ATOM 647 N N . THR A 1 92 ? 16.241 -10.434 -2.688 1.00 58.34 92 THR A N 1
ATOM 648 C CA . THR A 1 92 ? 15.099 -9.736 -3.293 1.00 58.34 92 THR A CA 1
ATOM 649 C C . THR A 1 92 ? 15.347 -9.409 -4.770 1.00 58.34 92 THR A C 1
ATOM 651 O O . THR A 1 92 ? 14.429 -9.505 -5.579 1.00 58.34 92 THR A O 1
ATOM 654 N N . TRP A 1 93 ? 16.573 -9.039 -5.160 1.00 50.81 93 TRP A N 1
ATOM 655 C CA . TRP A 1 93 ? 16.872 -8.463 -6.480 1.00 50.81 93 TRP A CA 1
ATOM 656 C C . TRP A 1 93 ? 17.617 -9.381 -7.459 1.00 50.81 93 TRP A C 1
ATOM 658 O O . TRP A 1 93 ? 17.660 -9.056 -8.643 1.00 50.81 93 TRP A O 1
ATOM 668 N N . SER A 1 94 ? 18.177 -10.509 -7.015 1.00 51.97 94 SER A N 1
ATOM 669 C CA . SER A 1 94 ? 18.889 -11.472 -7.877 1.00 51.97 94 SER A CA 1
ATOM 670 C C . SER A 1 94 ? 17.987 -12.549 -8.493 1.00 51.97 94 SER A C 1
ATOM 672 O O . SER A 1 94 ? 18.445 -13.329 -9.327 1.00 51.97 94 SER A O 1
ATOM 674 N N . SER A 1 95 ? 16.696 -12.595 -8.145 1.00 51.75 95 SER A N 1
ATOM 675 C CA . SER A 1 95 ? 15.777 -13.567 -8.738 1.00 51.75 95 SER A CA 1
ATOM 676 C C . SER A 1 95 ? 15.332 -13.124 -10.143 1.00 51.75 95 SER A C 1
ATOM 678 O O . SER A 1 95 ? 14.545 -12.201 -10.335 1.00 51.75 95 SER A O 1
ATOM 680 N N . SER A 1 96 ? 15.819 -13.825 -11.167 1.00 50.34 96 SER A N 1
ATOM 681 C CA . SER A 1 96 ? 15.366 -13.712 -12.564 1.00 50.34 96 SER A CA 1
ATOM 682 C C . SER A 1 96 ? 13.902 -14.145 -12.781 1.00 50.34 96 SER A C 1
ATOM 684 O O . SER A 1 96 ? 13.346 -13.920 -13.856 1.00 50.34 96 SER A O 1
ATOM 686 N N . GLY A 1 97 ? 13.259 -14.731 -11.761 1.00 53.56 97 GLY A N 1
ATOM 687 C CA . GLY A 1 97 ? 11.903 -15.285 -11.817 1.00 53.56 97 GLY A CA 1
ATOM 688 C C . GLY A 1 97 ? 10.815 -14.248 -12.101 1.00 53.56 97 GLY A C 1
ATOM 689 O O . GLY A 1 97 ? 10.015 -14.450 -13.014 1.00 53.56 97 GLY A O 1
ATOM 690 N N . ASN A 1 98 ? 10.833 -13.099 -11.415 1.00 50.41 98 ASN A N 1
ATOM 691 C CA . ASN A 1 98 ? 9.755 -12.101 -11.512 1.00 50.41 98 ASN A CA 1
ATOM 692 C C . ASN A 1 98 ? 9.606 -11.517 -12.932 1.00 50.41 98 ASN A C 1
ATOM 694 O O . ASN A 1 98 ? 8.495 -11.209 -13.364 1.00 50.41 98 ASN A O 1
ATOM 698 N N . LYS A 1 99 ? 10.709 -11.443 -13.695 1.00 52.09 99 LYS A N 1
ATOM 699 C CA . LYS A 1 99 ? 10.711 -10.956 -15.086 1.00 52.09 99 LYS A CA 1
ATOM 700 C C . LYS A 1 99 ? 9.972 -11.893 -16.039 1.00 52.09 99 LYS A C 1
ATOM 702 O O . LYS A 1 99 ? 9.118 -11.452 -16.801 1.00 52.09 99 LYS A O 1
ATOM 707 N N . SER A 1 100 ? 10.277 -13.191 -15.974 1.00 57.69 100 SER A N 1
ATOM 708 C CA . SER A 1 100 ? 9.622 -14.201 -16.817 1.00 57.69 100 SER A CA 1
ATOM 709 C C . SER A 1 100 ? 8.140 -14.369 -16.475 1.00 57.69 100 SER A C 1
ATOM 711 O O . SER A 1 100 ? 7.318 -14.611 -17.357 1.00 57.69 100 SER A O 1
ATOM 713 N N . VAL A 1 101 ? 7.789 -14.168 -15.203 1.00 59.34 101 VAL A N 1
ATOM 714 C CA . VAL A 1 101 ? 6.431 -14.329 -14.689 1.00 59.34 101 VAL A CA 1
ATOM 715 C C . VAL A 1 101 ? 5.500 -13.221 -15.174 1.00 59.34 101 VAL A C 1
ATOM 717 O O . VAL A 1 101 ? 4.428 -13.545 -15.675 1.00 59.34 101 VAL A O 1
ATOM 720 N N . ALA A 1 102 ? 5.893 -11.940 -15.121 1.00 56.81 102 ALA A N 1
ATOM 721 C CA . ALA A 1 102 ? 5.020 -10.867 -15.623 1.00 56.81 102 ALA A CA 1
ATOM 722 C C . ALA A 1 102 ? 4.781 -10.967 -17.131 1.00 56.81 102 ALA A C 1
ATOM 724 O O . ALA A 1 102 ? 3.642 -10.846 -17.574 1.00 56.81 102 ALA A O 1
ATOM 725 N N . ALA A 1 103 ? 5.838 -11.219 -17.911 1.00 62.22 103 ALA A N 1
ATOM 726 C CA . ALA A 1 103 ? 5.720 -11.386 -19.356 1.00 62.22 103 ALA A CA 1
ATOM 727 C C . ALA A 1 103 ? 4.756 -12.520 -19.710 1.00 62.22 103 ALA A C 1
ATOM 729 O O . ALA A 1 103 ? 3.829 -12.333 -20.496 1.00 62.22 103 ALA A O 1
ATOM 730 N N . SER A 1 104 ? 4.907 -13.657 -19.029 1.00 68.31 104 SER A N 1
ATOM 731 C CA . SER A 1 104 ? 4.044 -14.812 -19.242 1.00 68.31 104 SER A CA 1
ATOM 732 C C . SER A 1 104 ? 2.609 -14.570 -18.745 1.00 68.31 104 SER A C 1
ATOM 734 O O . SER A 1 104 ? 1.672 -15.059 -19.364 1.00 68.31 104 SER A O 1
ATOM 736 N N . LEU A 1 105 ? 2.395 -13.801 -17.665 1.00 66.50 105 LEU A N 1
ATOM 737 C CA . LEU A 1 105 ? 1.051 -13.422 -17.194 1.00 66.50 105 LEU A CA 1
ATOM 738 C C . LEU A 1 105 ? 0.322 -12.512 -18.193 1.00 66.50 105 LEU A C 1
ATOM 740 O O . LEU A 1 105 ? -0.883 -12.667 -18.386 1.00 66.50 105 LEU A O 1
ATOM 744 N N . VAL A 1 106 ? 1.035 -11.580 -18.830 1.00 60.94 106 VAL A N 1
ATOM 745 C CA . VAL A 1 106 ? 0.483 -10.679 -19.856 1.00 60.94 106 VAL A CA 1
ATOM 746 C C . VAL A 1 106 ? 0.137 -11.439 -21.131 1.00 60.94 106 VAL A C 1
ATOM 748 O O . VAL A 1 106 ? -0.950 -11.253 -21.682 1.00 60.94 106 VAL A O 1
ATOM 751 N N . GLU A 1 107 ? 1.027 -12.322 -21.585 1.00 65.31 107 GLU A N 1
ATOM 752 C CA . GLU A 1 107 ? 0.771 -13.185 -22.740 1.00 65.31 107 GLU A CA 1
ATOM 753 C C . GLU A 1 107 ? -0.489 -14.027 -22.493 1.00 65.31 107 GLU A C 1
ATOM 755 O O . GLU A 1 107 ? -1.415 -14.067 -23.303 1.00 65.31 107 GLU A O 1
ATOM 760 N N . LEU A 1 108 ? -0.601 -14.581 -21.286 1.00 63.47 108 LEU A N 1
ATOM 761 C CA . LEU A 1 108 ? -1.739 -15.387 -20.874 1.00 63.47 108 LEU A CA 1
ATOM 762 C C . LEU A 1 108 ? -3.038 -14.581 -20.723 1.00 63.47 108 LEU A C 1
ATOM 764 O O . LEU A 1 108 ? -4.108 -15.097 -21.040 1.00 63.47 108 LEU A O 1
ATOM 768 N N . ALA A 1 109 ? -2.960 -13.315 -20.298 1.00 58.06 109 ALA A N 1
ATOM 769 C CA . ALA A 1 109 ? -4.104 -12.400 -20.269 1.00 58.06 109 ALA A CA 1
ATOM 770 C C . ALA A 1 109 ? -4.590 -12.037 -21.684 1.00 58.06 109 ALA A C 1
ATOM 772 O O . ALA A 1 109 ? -5.795 -11.905 -21.910 1.00 58.06 109 ALA A O 1
ATOM 773 N N . SER A 1 110 ? -3.667 -11.948 -22.645 1.00 54.53 110 SER A N 1
ATOM 774 C CA . SER A 1 110 ? -3.952 -11.630 -24.049 1.00 54.53 110 SER A CA 1
ATOM 775 C C . SER A 1 110 ? -4.714 -12.756 -24.759 1.00 54.53 110 SER A C 1
ATOM 777 O O . SER A 1 110 ? -5.582 -12.483 -25.587 1.00 54.53 110 SER A O 1
ATOM 779 N N . PHE A 1 111 ? -4.477 -14.019 -24.383 1.00 50.09 111 PHE A N 1
ATOM 780 C CA . PHE A 1 111 ? -5.210 -15.171 -24.926 1.00 50.09 111 PHE A CA 1
ATOM 781 C C . PHE A 1 111 ? -6.647 -15.308 -24.401 1.00 50.09 111 PHE A C 1
ATOM 783 O O . PHE A 1 111 ? -7.487 -15.900 -25.077 1.00 50.09 111 PHE A O 1
ATOM 790 N N . SER A 1 112 ? -6.961 -14.757 -23.225 1.00 46.34 112 SER A N 1
ATOM 791 C CA . SER A 1 112 ? -8.320 -14.786 -22.651 1.00 46.34 112 SER A CA 1
ATOM 792 C C . SER A 1 112 ? -9.320 -13.852 -23.350 1.00 46.34 112 SER A C 1
ATOM 794 O O . SER A 1 112 ? -10.520 -14.045 -23.193 1.00 46.34 112 SER A O 1
ATOM 796 N N . ASN A 1 113 ? -8.852 -12.886 -24.151 1.00 42.69 113 ASN A N 1
ATOM 797 C CA . ASN A 1 113 ? -9.707 -11.955 -24.905 1.00 42.69 113 ASN A CA 1
ATOM 798 C C . ASN A 1 113 ? -10.108 -12.468 -26.305 1.00 42.69 113 ASN A C 1
ATOM 800 O O . ASN A 1 113 ? -10.758 -11.744 -27.056 1.00 42.69 113 ASN A O 1
ATOM 804 N N . GLN A 1 114 ? -9.752 -13.706 -26.670 1.00 39.06 114 GLN A N 1
ATOM 805 C CA . GLN A 1 114 ? -10.244 -14.367 -27.885 1.00 39.06 114 GLN A CA 1
ATOM 806 C C . GLN A 1 114 ? -11.299 -15.435 -27.553 1.00 39.06 114 GLN A C 1
ATOM 808 O O . GLN A 1 114 ? -11.015 -16.631 -27.505 1.00 39.06 114 GLN A O 1
ATOM 813 N N . GLY A 1 115 ? -12.540 -14.993 -27.380 1.00 35.19 115 GLY A N 1
ATOM 814 C CA . GLY A 1 115 ? -13.751 -15.769 -27.662 1.00 35.19 115 GLY A CA 1
ATOM 815 C C . GLY A 1 115 ? -14.726 -14.807 -28.345 1.00 35.19 115 GLY A C 1
ATOM 816 O O . GLY A 1 115 ? -14.812 -13.657 -27.945 1.00 35.19 115 GLY A O 1
ATOM 817 N N . ASP A 1 116 ? -15.444 -15.108 -29.416 1.00 40.66 116 ASP A N 1
ATOM 818 C CA . ASP A 1 116 ? -15.789 -16.369 -30.049 1.00 40.66 116 ASP A CA 1
ATOM 819 C C . ASP A 1 116 ? -16.055 -16.016 -31.524 1.00 40.66 116 ASP A C 1
ATOM 821 O O . ASP A 1 116 ? -16.888 -15.162 -31.836 1.00 40.66 116 ASP A O 1
ATOM 825 N N . SER A 1 117 ? -15.313 -16.589 -32.466 1.00 34.97 117 SER A N 1
ATOM 826 C CA . SER A 1 117 ? -15.625 -16.463 -33.892 1.00 34.97 117 SER A CA 1
ATOM 827 C C . SER A 1 117 ? -15.380 -17.807 -34.550 1.00 34.97 117 SER A C 1
ATOM 829 O O . SER A 1 117 ? -14.286 -18.362 -34.513 1.00 34.97 117 SER A O 1
ATOM 831 N N . LYS A 1 118 ? -16.485 -18.353 -35.056 1.00 41.81 118 LYS A N 1
ATOM 832 C CA . LYS A 1 118 ? -16.669 -19.696 -35.600 1.00 41.81 118 LYS A CA 1
ATOM 833 C C . LYS A 1 118 ? -15.527 -20.168 -36.508 1.00 41.81 118 LYS A C 1
ATOM 835 O O . LYS A 1 118 ? -15.204 -19.503 -37.485 1.00 41.81 118 LYS A O 1
ATOM 840 N N . GLY A 1 119 ? -15.142 -21.430 -36.307 1.00 33.59 119 GLY A N 1
ATOM 841 C CA . GLY A 1 119 ? -14.913 -22.368 -37.409 1.00 33.59 119 GLY A CA 1
ATOM 842 C C . GLY A 1 119 ? -13.489 -22.893 -37.589 1.00 33.59 119 GLY A C 1
ATOM 843 O O . GLY A 1 119 ? -12.644 -22.210 -38.147 1.00 33.59 119 GLY A O 1
ATOM 844 N N . GLY A 1 120 ? -13.309 -24.181 -37.275 1.00 34.12 120 GLY A N 1
ATOM 845 C CA . GLY A 1 120 ? -12.457 -25.083 -38.058 1.00 34.12 120 GLY A CA 1
ATOM 846 C C . GLY A 1 120 ? -11.003 -25.282 -37.612 1.00 34.12 120 GLY A C 1
ATOM 847 O O . GLY A 1 120 ? -10.245 -24.338 -37.459 1.00 34.12 120 GLY A O 1
ATOM 848 N N . ALA A 1 121 ? -10.631 -26.565 -37.557 1.00 34.41 121 ALA A N 1
ATOM 849 C CA . ALA A 1 121 ? -9.292 -27.150 -37.453 1.00 34.41 121 ALA A CA 1
ATOM 850 C C . ALA A 1 121 ? -8.607 -27.148 -36.070 1.00 34.41 121 ALA A C 1
ATOM 852 O O . ALA A 1 121 ? -8.157 -26.147 -35.523 1.00 34.41 121 ALA A O 1
ATOM 853 N N . THR A 1 122 ? -8.486 -28.368 -35.549 1.00 43.38 122 THR A N 1
ATOM 854 C CA . THR A 1 122 ? -7.709 -28.809 -34.393 1.00 43.38 122 THR A CA 1
ATOM 855 C C . THR A 1 122 ? -6.229 -28.447 -34.565 1.00 43.38 122 THR A C 1
ATOM 857 O O . THR A 1 122 ? -5.450 -29.197 -35.146 1.00 43.38 122 THR A O 1
ATOM 860 N N . GLN A 1 123 ? -5.823 -27.300 -34.026 1.00 36.44 123 GLN A N 1
ATOM 861 C CA . GLN A 1 123 ? -4.445 -27.064 -33.605 1.00 36.44 123 GLN A CA 1
ATOM 862 C C . GLN A 1 123 ? -4.386 -27.164 -32.083 1.00 36.44 123 GLN A C 1
ATOM 864 O O . GLN A 1 123 ? -5.200 -26.565 -31.380 1.00 36.44 123 GLN A O 1
ATOM 869 N N . HIS A 1 124 ? -3.436 -27.960 -31.590 1.00 40.88 124 HIS A N 1
ATOM 870 C CA . HIS A 1 124 ? -3.090 -28.099 -30.178 1.00 40.88 124 HIS A CA 1
ATOM 871 C C . HIS A 1 124 ? -2.836 -26.708 -29.570 1.00 40.88 124 HIS A C 1
ATOM 873 O O . HIS A 1 124 ? -1.732 -26.176 -29.658 1.00 40.88 124 HIS A O 1
ATOM 879 N N . LYS A 1 125 ? -3.863 -26.105 -28.958 1.00 40.72 125 LYS A N 1
ATOM 880 C CA . LYS A 1 125 ? -3.677 -24.978 -28.044 1.00 40.72 125 LYS A CA 1
ATOM 881 C C . LYS A 1 125 ? -2.890 -25.524 -26.847 1.00 40.72 125 LYS A C 1
ATOM 883 O O . LYS A 1 125 ? -3.347 -26.511 -26.261 1.00 40.72 125 LYS A O 1
ATOM 888 N N . PRO A 1 126 ? -1.720 -24.963 -26.491 1.00 46.62 126 PRO A N 1
ATOM 889 C CA . PRO A 1 126 ? -1.110 -25.281 -25.211 1.00 46.62 126 PRO A CA 1
ATOM 890 C C . PRO A 1 126 ? -2.148 -24.999 -24.124 1.00 46.62 126 PRO A C 1
ATOM 892 O O . PRO A 1 126 ? -2.900 -24.028 -24.207 1.00 46.62 126 PRO A O 1
ATOM 895 N N . ASP A 1 127 ? -2.254 -25.902 -23.155 1.00 57.38 127 ASP A N 1
ATOM 896 C CA . ASP A 1 127 ? -3.242 -25.796 -22.091 1.00 57.38 127 ASP A CA 1
ATOM 897 C C . ASP A 1 127 ? -2.937 -24.543 -21.252 1.00 57.38 127 ASP A C 1
ATOM 899 O O . ASP A 1 127 ? -2.060 -24.544 -20.384 1.00 57.38 127 ASP A O 1
ATOM 903 N N . ASN A 1 128 ? -3.625 -23.439 -21.562 1.00 64.06 128 ASN A N 1
ATOM 904 C CA . ASN A 1 128 ? -3.464 -22.139 -20.909 1.00 64.06 128 ASN A CA 1
ATOM 905 C C . ASN A 1 128 ? -3.593 -22.257 -19.382 1.00 64.06 128 ASN A C 1
ATOM 907 O O . ASN A 1 128 ? -2.975 -21.485 -18.651 1.00 64.06 128 ASN A O 1
ATOM 911 N N . ALA A 1 129 ? -4.333 -23.248 -18.874 1.00 69.25 129 ALA A N 1
ATOM 912 C CA . ALA A 1 129 ? -4.416 -23.514 -17.443 1.00 69.25 129 ALA A CA 1
ATOM 913 C C . ALA A 1 129 ? -3.099 -24.075 -16.879 1.00 69.25 129 ALA A C 1
ATOM 915 O O . ALA A 1 129 ? -2.646 -23.636 -15.820 1.00 69.25 129 ALA A O 1
ATOM 916 N N . ALA A 1 130 ? -2.445 -24.995 -17.592 1.00 73.44 130 ALA A N 1
ATOM 917 C CA . ALA A 1 130 ? -1.155 -25.557 -17.196 1.00 73.44 130 ALA A CA 1
ATOM 918 C C . ALA A 1 130 ? -0.038 -24.503 -17.232 1.00 73.44 130 ALA A C 1
ATOM 920 O O . ALA A 1 130 ? 0.774 -24.427 -16.305 1.00 73.44 130 ALA A O 1
ATOM 921 N N . MET A 1 131 ? -0.028 -23.644 -18.257 1.00 71.44 131 MET A N 1
ATOM 922 C CA . MET A 1 131 ? 0.921 -22.531 -18.350 1.00 71.44 131 MET A CA 1
ATOM 923 C C . MET A 1 131 ? 0.686 -21.504 -17.235 1.00 71.44 131 MET A C 1
ATOM 925 O O . MET A 1 131 ? 1.635 -21.148 -16.537 1.00 71.44 131 MET A O 1
ATOM 929 N N . ARG A 1 132 ? -0.572 -21.115 -16.972 1.00 73.44 132 ARG A N 1
ATOM 930 C CA . ARG A 1 132 ? -0.929 -20.224 -15.854 1.00 73.44 132 ARG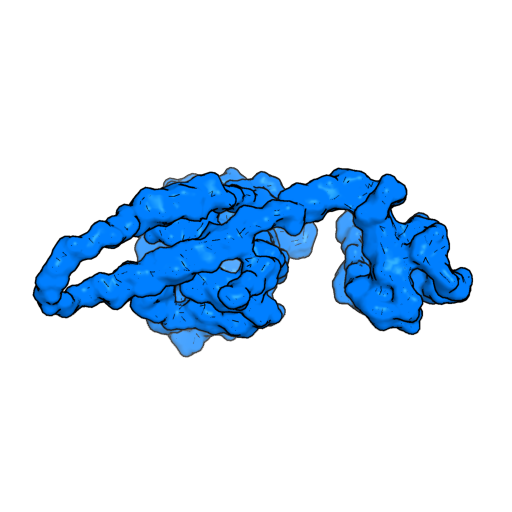 A CA 1
ATOM 931 C C . ARG A 1 132 ? -0.479 -20.802 -14.520 1.00 73.44 132 ARG A C 1
ATOM 933 O O . ARG A 1 132 ? 0.168 -20.107 -13.750 1.00 73.44 132 ARG A O 1
ATOM 940 N N . LYS A 1 133 ? -0.743 -22.084 -14.267 1.00 78.69 133 LYS A N 1
ATOM 941 C CA . LYS A 1 133 ? -0.344 -22.760 -13.026 1.00 78.69 133 LYS A CA 1
ATOM 942 C C . LYS A 1 133 ? 1.176 -22.796 -12.845 1.00 78.69 133 LYS A C 1
ATOM 944 O O . LYS A 1 133 ? 1.664 -22.611 -11.733 1.00 78.69 133 LYS A O 1
ATOM 949 N N . LYS A 1 134 ? 1.932 -22.989 -13.932 1.00 76.38 134 LYS A N 1
ATOM 950 C CA . LYS A 1 134 ? 3.401 -22.931 -13.913 1.00 76.38 134 LYS A CA 1
ATOM 951 C C . LYS A 1 134 ? 3.900 -21.534 -13.544 1.00 76.38 134 LYS A C 1
ATOM 953 O O . LYS A 1 134 ? 4.782 -21.415 -12.701 1.00 76.38 134 LYS A O 1
ATOM 958 N N . ILE A 1 135 ? 3.314 -20.493 -14.125 1.00 74.50 135 ILE A N 1
ATOM 959 C CA . ILE A 1 135 ? 3.666 -19.099 -13.831 1.00 74.50 135 ILE A CA 1
ATOM 960 C C . ILE A 1 135 ? 3.300 -18.745 -12.384 1.00 74.50 135 ILE A C 1
ATOM 962 O O . ILE A 1 135 ? 4.109 -18.190 -11.648 1.00 74.50 135 ILE A O 1
ATOM 966 N N . GLU A 1 136 ? 2.110 -19.147 -11.941 1.00 81.25 136 GLU A N 1
ATOM 967 C CA . GLU A 1 136 ? 1.628 -18.913 -10.579 1.00 81.25 136 GLU A CA 1
ATOM 968 C C . GLU A 1 136 ? 2.487 -19.602 -9.518 1.00 81.25 136 GLU A C 1
ATOM 970 O O . GLU A 1 136 ? 2.683 -19.043 -8.444 1.00 81.25 136 GLU A O 1
ATOM 975 N N . SER A 1 137 ? 3.064 -20.767 -9.829 1.00 80.12 137 SER A N 1
ATOM 976 C CA . SER A 1 137 ? 3.986 -21.467 -8.924 1.00 80.12 137 SER A CA 1
ATOM 977 C C . SER A 1 137 ? 5.310 -20.733 -8.679 1.00 80.12 137 SER A C 1
ATOM 979 O O . SER A 1 137 ? 6.037 -21.081 -7.753 1.00 80.12 137 SER A O 1
ATOM 981 N N . GLN A 1 138 ? 5.633 -19.733 -9.502 1.00 77.38 138 GLN A N 1
ATOM 982 C CA . GLN A 1 138 ? 6.849 -18.927 -9.384 1.00 77.38 138 GLN A CA 1
ATOM 983 C C . GLN A 1 138 ? 6.613 -17.601 -8.650 1.00 77.38 138 GLN A C 1
ATOM 985 O O . GLN A 1 138 ? 7.574 -16.881 -8.375 1.00 77.38 138 GLN A O 1
ATOM 990 N N . LEU A 1 139 ? 5.357 -17.261 -8.345 1.00 82.50 139 LEU A N 1
ATOM 991 C CA . LEU A 1 139 ? 5.039 -16.050 -7.602 1.00 82.50 139 LEU A CA 1
ATOM 992 C C . LEU A 1 139 ? 5.388 -16.229 -6.125 1.00 82.50 139 LEU A C 1
ATOM 994 O O . LEU A 1 139 ? 5.022 -17.223 -5.498 1.00 82.50 139 LEU A O 1
ATOM 998 N N . ASN A 1 140 ? 6.051 -15.226 -5.559 1.00 85.94 140 ASN A N 1
ATOM 999 C CA . ASN A 1 140 ? 6.437 -15.227 -4.155 1.00 85.94 140 ASN A CA 1
ATOM 1000 C C . ASN A 1 140 ? 5.537 -14.288 -3.344 1.00 85.94 140 ASN A C 1
ATOM 1002 O O . ASN A 1 140 ? 5.169 -13.220 -3.839 1.00 85.94 140 ASN A O 1
ATOM 1006 N N . PRO A 1 141 ? 5.198 -14.651 -2.096 1.00 91.06 141 PRO A N 1
ATOM 1007 C CA . PRO A 1 141 ? 4.574 -13.711 -1.179 1.00 91.06 141 PRO A CA 1
ATOM 1008 C C . PRO A 1 141 ? 5.513 -12.530 -0.896 1.00 91.06 141 PRO A C 1
ATOM 1010 O O . PRO A 1 141 ? 6.737 -12.679 -0.931 1.00 91.06 141 PRO A O 1
ATOM 1013 N N . ILE A 1 142 ? 4.947 -11.371 -0.558 1.00 90.06 142 ILE A N 1
ATOM 1014 C CA . ILE A 1 142 ? 5.723 -10.210 -0.099 1.00 90.06 142 ILE A CA 1
ATOM 1015 C C . ILE A 1 142 ? 5.490 -10.033 1.396 1.00 90.06 142 ILE A C 1
ATOM 1017 O O . ILE A 1 142 ? 4.353 -9.888 1.847 1.00 90.06 142 ILE A O 1
ATOM 1021 N N . GLN A 1 143 ? 6.580 -10.018 2.161 1.00 93.00 143 GLN A N 1
ATOM 1022 C CA . GLN A 1 143 ? 6.562 -9.609 3.557 1.00 93.00 143 GLN A CA 1
ATOM 1023 C C . GLN A 1 143 ? 6.829 -8.106 3.651 1.00 93.00 143 GLN A C 1
ATOM 1025 O O . GLN A 1 143 ? 7.888 -7.628 3.249 1.00 93.00 143 GLN A O 1
ATOM 1030 N N . GLU A 1 144 ? 5.876 -7.355 4.195 1.00 94.00 144 GLU A N 1
ATOM 1031 C CA . GLU A 1 144 ? 6.044 -5.928 4.436 1.00 94.00 144 GLU A CA 1
ATOM 1032 C C . GLU A 1 144 ? 7.056 -5.715 5.568 1.00 94.00 144 GLU A C 1
ATOM 1034 O O . GLU A 1 144 ? 6.889 -6.199 6.691 1.00 94.00 144 GLU A O 1
ATOM 1039 N N . TYR A 1 145 ? 8.126 -4.984 5.265 1.00 88.56 145 TYR A N 1
ATOM 1040 C CA . TYR A 1 145 ? 9.299 -4.858 6.126 1.00 88.56 145 TYR A CA 1
ATOM 1041 C C . TYR A 1 145 ? 8.992 -4.271 7.511 1.00 88.56 145 TYR A C 1
ATOM 1043 O O . TYR A 1 145 ? 9.506 -4.749 8.524 1.00 88.56 145 TYR A O 1
ATOM 1051 N N . ALA A 1 146 ? 8.170 -3.222 7.593 1.00 86.81 146 ALA A N 1
ATOM 1052 C CA . ALA A 1 146 ? 7.951 -2.513 8.845 1.00 86.81 146 ALA A CA 1
ATOM 1053 C C . ALA A 1 146 ? 7.085 -3.302 9.838 1.00 86.81 146 ALA A C 1
ATOM 1055 O O . ALA A 1 146 ? 7.217 -3.106 11.048 1.00 86.81 146 ALA A O 1
ATOM 1056 N N . THR A 1 147 ? 6.178 -4.140 9.361 1.00 90.56 147 THR A N 1
ATOM 1057 C CA . THR A 1 147 ? 5.146 -4.809 10.163 1.00 90.56 147 THR A CA 1
ATOM 1058 C C . THR A 1 147 ? 5.332 -6.318 10.239 1.00 90.56 147 THR A C 1
ATOM 1060 O O . THR A 1 147 ? 4.742 -6.949 11.115 1.00 90.56 147 THR A O 1
ATOM 1063 N N . SER A 1 148 ? 6.161 -6.876 9.352 1.00 92.44 148 SER A N 1
ATOM 1064 C CA . SER A 1 148 ? 6.376 -8.312 9.150 1.00 92.44 148 SER A CA 1
ATOM 1065 C C . SER A 1 148 ? 5.137 -9.081 8.674 1.00 92.44 148 SER A C 1
ATOM 1067 O O . SER A 1 148 ? 5.183 -10.312 8.600 1.00 92.44 148 SER A O 1
ATOM 1069 N N . VAL A 1 149 ? 4.056 -8.379 8.313 1.00 93.75 149 VAL A N 1
ATOM 1070 C CA . VAL A 1 149 ? 2.866 -8.968 7.688 1.00 93.75 149 VAL A CA 1
ATOM 1071 C C . VAL A 1 149 ? 3.246 -9.527 6.322 1.00 93.75 149 VAL A C 1
ATOM 1073 O O . VAL A 1 149 ? 3.950 -8.871 5.558 1.00 93.75 149 VAL A O 1
ATOM 1076 N N . THR A 1 150 ? 2.795 -10.743 6.019 1.00 95.62 150 THR A N 1
ATOM 1077 C CA . THR A 1 150 ? 3.087 -11.419 4.750 1.00 95.62 150 THR A CA 1
ATOM 1078 C C . THR A 1 150 ? 1.819 -11.560 3.929 1.00 95.62 150 THR A C 1
ATOM 1080 O O . THR A 1 150 ? 0.847 -12.153 4.385 1.00 95.62 150 THR A O 1
ATOM 1083 N N . PHE A 1 151 ? 1.851 -11.051 2.703 1.00 95.56 151 PHE A N 1
ATOM 1084 C CA . PHE A 1 151 ? 0.739 -11.115 1.767 1.00 95.56 151 PHE A CA 1
ATOM 1085 C C . PHE A 1 151 ? 0.955 -12.223 0.741 1.00 95.56 151 PHE A C 1
ATOM 1087 O O . PHE A 1 151 ? 2.056 -12.386 0.209 1.00 95.56 151 PHE A O 1
ATOM 1094 N N . ALA A 1 152 ? -0.102 -12.990 0.474 1.00 95.31 152 ALA A N 1
ATOM 1095 C CA . ALA A 1 152 ? -0.078 -14.059 -0.512 1.00 95.31 152 ALA A CA 1
ATOM 1096 C C . ALA A 1 152 ? 0.184 -13.497 -1.922 1.00 95.31 152 ALA A C 1
ATOM 1098 O O . ALA A 1 152 ? -0.258 -12.397 -2.233 1.00 95.31 152 ALA A O 1
ATOM 1099 N N . PRO A 1 153 ? 0.854 -14.242 -2.814 1.00 91.62 153 PRO A N 1
ATOM 1100 C CA . PRO A 1 153 ? 1.151 -13.764 -4.166 1.00 91.62 153 PRO A CA 1
ATOM 1101 C C . PRO A 1 153 ? -0.086 -13.526 -5.050 1.00 91.62 153 PRO A C 1
ATOM 1103 O O . PRO A 1 153 ? 0.016 -12.892 -6.102 1.00 91.62 153 PRO A O 1
ATOM 1106 N N . LYS A 1 154 ? -1.240 -14.085 -4.673 1.00 92.56 154 LYS A N 1
ATOM 1107 C CA . LYS A 1 154 ? -2.460 -14.122 -5.479 1.00 92.56 154 LYS A CA 1
ATOM 1108 C C . LYS A 1 154 ? -3.699 -14.233 -4.585 1.00 92.56 154 LYS A C 1
ATOM 1110 O O . LYS A 1 154 ? -3.645 -14.884 -3.542 1.00 92.56 154 LYS A O 1
ATOM 1115 N N . LEU A 1 155 ? -4.806 -13.646 -5.034 1.00 92.62 155 LEU A N 1
ATOM 1116 C CA . LEU A 1 155 ? -6.144 -13.814 -4.466 1.00 92.62 155 LEU A CA 1
ATOM 1117 C C . LEU A 1 155 ? -6.952 -14.888 -5.216 1.00 92.62 155 LEU A C 1
ATOM 1119 O O . LEU A 1 155 ? -6.681 -15.222 -6.372 1.00 92.62 155 LEU A O 1
ATOM 1123 N N . GLU A 1 156 ? -7.977 -15.426 -4.555 1.00 87.94 156 GLU A N 1
ATOM 1124 C CA . GLU A 1 156 ? -8.843 -16.489 -5.094 1.00 87.94 156 GLU A CA 1
ATOM 1125 C C . GLU A 1 156 ? -9.569 -16.092 -6.390 1.00 87.94 156 GLU A C 1
ATOM 1127 O O . GLU A 1 156 ? -9.842 -16.940 -7.237 1.00 87.94 156 GLU A O 1
ATOM 1132 N N . ASP A 1 157 ? -9.816 -14.798 -6.580 1.00 84.56 157 ASP A N 1
ATOM 1133 C CA . ASP A 1 157 ? -10.477 -14.211 -7.749 1.00 84.56 157 ASP A CA 1
ATOM 1134 C C . ASP A 1 157 ? -9.541 -13.970 -8.945 1.00 84.56 157 ASP A C 1
ATOM 1136 O O . ASP A 1 157 ? -9.961 -13.441 -9.973 1.00 84.56 157 ASP A O 1
ATOM 1140 N N . GLY A 1 158 ? -8.275 -14.381 -8.844 1.00 86.12 158 GLY A N 1
ATOM 1141 C CA . GLY A 1 158 ? -7.329 -14.293 -9.951 1.00 86.12 158 GLY A CA 1
ATOM 1142 C C . GLY A 1 158 ? -6.489 -13.020 -9.990 1.00 86.12 158 GLY A C 1
ATOM 1143 O O . GLY A 1 158 ? -5.726 -12.862 -10.942 1.00 86.12 158 GLY A O 1
ATOM 1144 N N . LEU A 1 159 ? -6.589 -12.136 -8.991 1.00 91.25 159 LEU A N 1
ATOM 1145 C CA . LEU A 1 159 ? -5.734 -10.951 -8.899 1.00 91.25 159 LEU A CA 1
ATOM 1146 C C . LEU A 1 159 ? -4.362 -11.286 -8.304 1.00 91.25 159 LEU A C 1
ATOM 1148 O O . LEU A 1 159 ? -4.236 -12.104 -7.393 1.00 91.25 159 LEU A O 1
ATOM 1152 N N . TYR A 1 160 ? -3.327 -10.618 -8.805 1.00 93.25 160 TYR A N 1
ATOM 1153 C CA . TYR A 1 160 ? -1.930 -10.870 -8.456 1.00 93.25 160 TYR A CA 1
ATOM 1154 C C . TYR A 1 160 ? -1.367 -9.739 -7.605 1.00 93.25 160 TYR A C 1
ATOM 1156 O O . TYR A 1 160 ? -1.701 -8.573 -7.819 1.00 93.25 160 TYR A O 1
ATOM 1164 N N . LEU A 1 161 ? -0.503 -10.087 -6.653 1.00 93.94 161 LEU A N 1
ATOM 1165 C CA . LEU A 1 161 ? 0.119 -9.141 -5.736 1.00 93.94 161 LEU A CA 1
ATOM 1166 C C . LEU A 1 161 ? 1.016 -8.159 -6.502 1.00 93.94 161 LEU A C 1
ATOM 1168 O O . LEU A 1 161 ? 2.047 -8.537 -7.054 1.00 93.94 161 LEU A O 1
ATOM 1172 N N . ALA A 1 162 ? 0.619 -6.890 -6.524 1.00 92.75 162 ALA A N 1
ATOM 1173 C CA . ALA A 1 162 ? 1.357 -5.808 -7.162 1.00 92.75 162 ALA A CA 1
ATOM 1174 C C . ALA A 1 162 ? 2.504 -5.303 -6.275 1.00 92.75 162 ALA A C 1
ATOM 1176 O O . ALA A 1 162 ? 3.606 -5.073 -6.765 1.00 92.75 162 ALA A O 1
ATOM 1177 N N . GLY A 1 163 ? 2.252 -5.161 -4.975 1.00 94.06 163 GLY A N 1
ATOM 1178 C CA . GLY A 1 163 ? 3.216 -4.675 -3.993 1.00 94.06 163 GLY A CA 1
ATOM 1179 C C . GLY A 1 163 ? 2.608 -4.618 -2.595 1.00 94.06 163 GLY A C 1
ATOM 1180 O O . GLY A 1 163 ? 1.396 -4.787 -2.427 1.00 94.06 163 GLY A O 1
ATOM 1181 N N . ALA A 1 164 ? 3.450 -4.370 -1.592 1.00 97.19 164 ALA A N 1
ATOM 1182 C CA . ALA A 1 164 ? 3.045 -4.232 -0.196 1.00 97.19 164 ALA A CA 1
ATOM 1183 C C . ALA A 1 164 ? 3.723 -3.029 0.476 1.00 97.19 164 ALA A C 1
ATOM 1185 O O . ALA A 1 164 ? 4.874 -2.705 0.202 1.00 97.19 164 ALA A O 1
ATOM 1186 N N . GLY A 1 165 ? 3.017 -2.373 1.390 1.00 96.94 165 GLY A N 1
ATOM 1187 C CA . GLY A 1 165 ? 3.502 -1.213 2.126 1.00 96.94 165 GLY A CA 1
ATOM 1188 C C . GLY A 1 165 ? 2.815 -1.062 3.477 1.00 96.94 165 GLY A C 1
ATOM 1189 O O . GLY A 1 165 ? 1.998 -1.882 3.884 1.00 96.94 165 GLY A O 1
ATOM 1190 N N . VAL A 1 166 ? 3.142 0.003 4.199 1.00 96.19 166 VAL A N 1
ATOM 1191 C CA . VAL A 1 166 ? 2.597 0.281 5.532 1.00 96.19 166 VAL A CA 1
ATOM 1192 C C . VAL A 1 166 ? 1.994 1.678 5.583 1.00 96.19 166 VAL A C 1
ATOM 1194 O O . VAL A 1 166 ? 2.594 2.641 5.099 1.00 96.19 166 VAL A O 1
ATOM 1197 N N . ARG A 1 167 ? 0.826 1.825 6.214 1.00 95.25 167 ARG A N 1
ATOM 1198 C CA . ARG A 1 167 ? 0.337 3.143 6.633 1.00 95.25 167 ARG A CA 1
ATOM 1199 C C . ARG A 1 167 ? 0.851 3.446 8.028 1.00 95.25 167 ARG A C 1
ATOM 1201 O O . ARG A 1 167 ? 0.598 2.709 8.985 1.00 95.25 167 ARG A O 1
ATOM 1208 N N . LYS A 1 168 ? 1.527 4.583 8.156 1.00 91.56 168 LYS A N 1
ATOM 1209 C CA . LYS A 1 168 ? 1.996 5.111 9.438 1.00 91.56 168 LYS A CA 1
ATOM 1210 C C . LYS A 1 168 ? 1.226 6.376 9.789 1.00 91.56 168 LYS A C 1
ATOM 1212 O O . LYS A 1 168 ? 0.893 7.172 8.918 1.00 91.56 168 LYS A O 1
ATOM 1217 N N . ARG A 1 169 ? 0.970 6.578 11.078 1.00 85.75 169 ARG A N 1
ATOM 1218 C CA . ARG A 1 169 ? 0.542 7.866 11.628 1.00 85.75 169 ARG A CA 1
ATOM 1219 C C . ARG A 1 169 ? 1.546 8.252 12.704 1.00 85.75 169 ARG A C 1
ATOM 1221 O O . ARG A 1 169 ? 1.550 7.657 13.782 1.00 85.75 169 ARG A O 1
ATOM 1228 N N . SER A 1 170 ? 2.410 9.223 12.397 1.00 85.19 170 SER A N 1
ATOM 1229 C CA . SER A 1 170 ? 3.618 9.487 13.191 1.00 85.19 170 SER A CA 1
ATOM 1230 C C . SER A 1 170 ? 4.440 8.190 13.342 1.00 85.19 170 SER A C 1
ATOM 1232 O O . SER A 1 170 ? 4.687 7.503 12.352 1.00 85.19 170 SER A O 1
ATOM 1234 N N . ILE A 1 171 ? 4.822 7.808 14.559 1.00 80.75 171 ILE A N 1
ATOM 1235 C CA . ILE A 1 171 ? 5.594 6.590 14.848 1.00 80.75 171 ILE A CA 1
ATOM 1236 C C . ILE A 1 171 ? 4.760 5.296 14.836 1.00 80.75 171 ILE A C 1
ATOM 1238 O O . ILE A 1 171 ? 5.321 4.200 14.889 1.00 80.75 171 ILE A O 1
ATOM 1242 N N . VAL A 1 172 ? 3.425 5.392 14.786 1.00 85.69 172 VAL A N 1
ATOM 1243 C CA . VAL A 1 172 ? 2.527 4.235 14.906 1.00 85.69 172 VAL A CA 1
ATOM 1244 C C . VAL A 1 172 ? 2.263 3.621 13.535 1.00 85.69 172 VAL A C 1
ATOM 1246 O O . VAL A 1 172 ? 1.763 4.287 12.629 1.00 85.69 172 VAL A O 1
ATOM 1249 N N . LYS A 1 173 ? 2.558 2.326 13.398 1.00 91.19 173 LYS A N 1
ATOM 1250 C CA . LYS A 1 173 ? 2.203 1.504 12.233 1.00 91.19 173 LYS A CA 1
ATOM 1251 C C . LYS A 1 173 ? 0.745 1.082 12.393 1.00 91.19 173 LYS A C 1
ATOM 1253 O O . LYS A 1 173 ? 0.430 0.310 13.298 1.00 91.19 173 LYS A O 1
ATOM 1258 N N . VAL A 1 174 ? -0.142 1.650 11.582 1.00 93.19 174 VAL A N 1
ATOM 1259 C CA . VAL A 1 174 ? -1.590 1.448 11.731 1.00 93.19 174 VAL A CA 1
ATOM 1260 C C . VAL A 1 174 ? -1.998 0.114 11.113 1.00 93.19 174 VAL A C 1
ATOM 1262 O O . VAL A 1 174 ? -2.633 -0.703 11.778 1.00 93.19 174 VAL A O 1
ATOM 1265 N N . TYR A 1 175 ? -1.584 -0.114 9.868 1.00 97.56 175 TYR A N 1
ATOM 1266 C CA . TYR A 1 175 ? -1.799 -1.358 9.141 1.00 97.56 175 TYR A CA 1
ATOM 1267 C C . TYR A 1 175 ? -0.723 -1.560 8.074 1.00 97.56 175 TYR A C 1
ATOM 1269 O O . TYR A 1 175 ? -0.144 -0.589 7.569 1.00 97.56 175 TYR A O 1
ATOM 1277 N N . ALA A 1 176 ? -0.501 -2.819 7.710 1.00 98.19 176 ALA A N 1
ATOM 1278 C CA . ALA A 1 176 ? 0.116 -3.183 6.442 1.00 98.19 176 ALA A CA 1
ATOM 1279 C C . ALA A 1 176 ? -0.952 -3.158 5.341 1.00 98.19 176 ALA A C 1
ATOM 1281 O O . ALA A 1 176 ? -2.127 -3.383 5.620 1.00 98.19 176 ALA A O 1
ATOM 1282 N N . VAL A 1 177 ? -0.567 -2.873 4.104 1.00 98.56 177 VAL A N 1
ATOM 1283 C CA . VAL A 1 177 ? -1.454 -2.850 2.940 1.00 98.56 177 VAL A CA 1
ATOM 1284 C C . VAL A 1 177 ? -0.782 -3.537 1.762 1.00 98.56 177 VAL A C 1
ATOM 1286 O O . VAL A 1 177 ? 0.387 -3.285 1.487 1.00 98.56 177 VAL A O 1
ATOM 1289 N N . ALA A 1 178 ? -1.529 -4.365 1.047 1.00 98.44 178 ALA A N 1
ATOM 1290 C CA . ALA A 1 178 ? -1.144 -4.920 -0.238 1.00 98.44 178 ALA A CA 1
ATOM 1291 C C . ALA A 1 178 ? -2.116 -4.476 -1.325 1.00 98.44 178 ALA A C 1
ATOM 1293 O O . ALA A 1 178 ? -3.325 -4.409 -1.098 1.00 98.44 178 ALA A O 1
ATOM 1294 N N . MET A 1 179 ? -1.572 -4.207 -2.507 1.00 98.00 179 MET A N 1
ATOM 1295 C CA . MET A 1 179 ? -2.344 -3.980 -3.722 1.00 98.00 179 MET A CA 1
ATOM 1296 C C . MET A 1 179 ? -2.320 -5.253 -4.562 1.00 98.00 179 MET A C 1
ATOM 1298 O O . MET A 1 179 ? -1.257 -5.827 -4.786 1.00 98.00 179 MET A O 1
ATOM 1302 N N . TYR A 1 180 ? -3.478 -5.660 -5.066 1.00 97.00 180 TYR A N 1
ATOM 1303 C CA . TYR A 1 180 ? -3.642 -6.752 -6.013 1.00 97.00 180 TYR A CA 1
ATOM 1304 C C . TYR A 1 180 ? -4.326 -6.232 -7.268 1.00 97.00 180 TYR A C 1
ATOM 1306 O O . TYR A 1 180 ? -5.248 -5.418 -7.191 1.00 97.00 180 TYR A O 1
ATOM 1314 N N . SER A 1 181 ? -3.877 -6.682 -8.435 1.00 94.25 181 SER A N 1
ATOM 1315 C CA . SER A 1 181 ? -4.468 -6.244 -9.696 1.00 94.25 181 SER A CA 1
ATOM 1316 C C . SER A 1 181 ? -4.283 -7.270 -10.813 1.00 94.25 181 SER A C 1
ATOM 1318 O O . SER A 1 181 ? -3.707 -8.345 -10.623 1.00 94.25 181 SER A O 1
ATOM 1320 N N . SER A 1 182 ? -4.824 -6.945 -11.983 1.00 90.56 182 SER A N 1
ATOM 1321 C CA . SER A 1 182 ? -4.732 -7.775 -13.179 1.00 90.56 182 SER A CA 1
ATOM 1322 C C . SER A 1 182 ? -3.325 -7.731 -13.796 1.00 90.56 182 SER A C 1
ATOM 1324 O O . SER A 1 182 ? -2.603 -6.744 -13.623 1.00 90.56 182 SER A O 1
ATOM 1326 N N . PRO A 1 183 ? -2.947 -8.733 -14.612 1.00 85.25 183 PRO A N 1
ATOM 1327 C CA . PRO A 1 183 ? -1.694 -8.706 -15.368 1.00 85.25 183 PRO A CA 1
ATOM 1328 C C . PRO A 1 183 ? -1.481 -7.444 -16.213 1.00 85.25 183 PRO A C 1
ATOM 1330 O O . PRO A 1 183 ? -0.348 -6.993 -16.351 1.00 85.25 183 PRO A O 1
ATOM 1333 N N . LEU A 1 184 ? -2.550 -6.844 -16.753 1.00 83.50 184 LEU A N 1
ATOM 1334 C CA . LEU A 1 184 ? -2.448 -5.613 -17.543 1.00 83.50 184 LEU A CA 1
ATOM 1335 C C . LEU A 1 184 ? -1.982 -4.424 -16.702 1.00 83.50 184 LEU A C 1
ATOM 1337 O O . LEU A 1 184 ? -1.157 -3.630 -17.152 1.00 83.50 184 LEU A O 1
ATOM 1341 N N . VAL A 1 185 ? -2.475 -4.310 -15.468 1.00 86.00 185 VAL A N 1
ATOM 1342 C CA . VAL A 1 185 ? -2.005 -3.274 -14.543 1.00 86.00 185 VAL A CA 1
ATOM 1343 C C . VAL A 1 185 ? -0.573 -3.570 -14.122 1.00 86.00 185 VAL A C 1
ATOM 1345 O O . VAL A 1 185 ? 0.247 -2.657 -14.132 1.00 86.00 185 VAL A O 1
ATOM 1348 N N . LEU A 1 186 ? -0.230 -4.834 -13.852 1.00 85.31 186 LEU A N 1
ATOM 1349 C CA . LEU A 1 186 ? 1.150 -5.219 -13.532 1.00 85.31 186 LEU A CA 1
ATOM 1350 C C . LEU A 1 186 ? 2.137 -4.887 -14.663 1.00 85.31 186 LEU A C 1
ATOM 1352 O O . LEU A 1 186 ? 3.257 -4.460 -14.403 1.00 85.31 186 LEU A O 1
ATOM 1356 N N . GLN A 1 187 ? 1.718 -5.005 -15.923 1.00 80.50 187 GLN A N 1
ATOM 1357 C CA . GLN A 1 187 ? 2.522 -4.570 -17.067 1.00 80.50 187 GLN A CA 1
ATOM 1358 C C . GLN A 1 187 ? 2.740 -3.054 -17.084 1.00 80.50 187 GLN A C 1
ATOM 1360 O O . GLN A 1 187 ? 3.801 -2.573 -17.470 1.00 80.50 187 GLN A O 1
ATOM 1365 N N . ALA A 1 188 ? 1.740 -2.274 -16.678 1.00 78.38 188 ALA A N 1
ATOM 1366 C CA . ALA A 1 188 ? 1.887 -0.828 -16.572 1.00 78.38 188 ALA A CA 1
ATOM 1367 C C . ALA A 1 188 ? 2.907 -0.439 -15.483 1.00 78.38 188 ALA A C 1
ATOM 1369 O O . ALA A 1 188 ? 3.624 0.547 -15.657 1.00 78.38 188 ALA A O 1
ATOM 1370 N N . LEU A 1 189 ? 3.026 -1.240 -14.413 1.00 74.56 189 LEU A N 1
ATOM 1371 C CA . LEU A 1 189 ? 4.023 -1.060 -13.346 1.00 74.56 189 LEU A CA 1
ATOM 1372 C C . LEU A 1 189 ? 5.467 -1.203 -13.839 1.00 74.56 189 LEU A C 1
ATOM 1374 O O . LEU A 1 189 ? 6.370 -0.600 -13.261 1.00 74.56 189 LEU A O 1
ATOM 1378 N N . SER A 1 190 ? 5.702 -1.962 -14.914 1.00 67.25 190 SER A N 1
ATOM 1379 C CA . SER A 1 190 ? 7.054 -2.185 -15.433 1.00 67.25 190 SER A CA 1
ATOM 1380 C C . SER A 1 190 ? 7.643 -0.987 -16.183 1.00 67.25 190 SER A C 1
ATOM 1382 O O . SER A 1 190 ? 8.820 -0.993 -16.526 1.00 67.25 190 SER A O 1
ATOM 1384 N N . LYS A 1 191 ? 6.844 0.060 -16.422 1.00 66.19 191 LYS A N 1
ATOM 1385 C CA . LYS A 1 191 ? 7.228 1.243 -17.210 1.00 66.19 191 LYS A CA 1
ATOM 1386 C C . LYS A 1 191 ? 7.844 2.383 -16.385 1.00 66.19 191 LYS A C 1
ATOM 1388 O O . LYS A 1 191 ? 7.927 3.498 -16.888 1.00 66.19 191 LYS A O 1
ATOM 1393 N N . GLU A 1 192 ? 8.226 2.130 -15.128 1.00 67.75 192 GLU A N 1
ATOM 1394 C CA . GLU A 1 192 ? 8.879 3.095 -14.214 1.00 67.75 192 GLU A CA 1
ATOM 1395 C C . GLU A 1 192 ? 8.163 4.457 -14.076 1.00 67.75 192 GLU A C 1
ATOM 1397 O O . GLU A 1 192 ? 8.778 5.484 -13.804 1.00 67.75 192 GLU A O 1
ATOM 1402 N N . SER A 1 193 ? 6.836 4.484 -14.231 1.00 77.62 193 SER A N 1
ATOM 1403 C CA . SER A 1 193 ? 6.037 5.704 -14.104 1.00 77.62 193 SER A CA 1
ATOM 1404 C C . SER A 1 193 ? 4.865 5.492 -13.151 1.00 77.62 193 SER A C 1
ATOM 1406 O O . SER A 1 193 ? 3.933 4.731 -13.427 1.00 77.62 193 SER A O 1
ATOM 1408 N N . THR A 1 194 ? 4.898 6.204 -12.023 1.00 80.88 194 THR A N 1
ATOM 1409 C CA . THR A 1 194 ? 3.855 6.159 -10.987 1.00 80.88 194 THR A CA 1
ATOM 1410 C C . THR A 1 194 ? 2.501 6.641 -11.509 1.00 80.88 194 THR A C 1
ATOM 1412 O O . THR A 1 194 ? 1.467 6.075 -11.156 1.00 80.88 194 THR A O 1
ATOM 1415 N N . SER A 1 195 ? 2.483 7.624 -12.414 1.00 84.06 195 SER A N 1
ATOM 1416 C CA . SER A 1 195 ? 1.251 8.113 -13.040 1.00 84.06 195 SER A CA 1
ATOM 1417 C C . SER A 1 195 ? 0.644 7.092 -14.007 1.00 84.06 195 SER A C 1
ATOM 1419 O O . SER A 1 195 ? -0.572 6.900 -14.003 1.00 84.06 195 SER A O 1
ATOM 1421 N N . VAL A 1 196 ? 1.467 6.378 -14.785 1.00 85.44 196 VAL A N 1
ATOM 1422 C CA . VAL A 1 196 ? 1.009 5.291 -15.670 1.00 85.44 196 VAL A CA 1
ATOM 1423 C C . VAL A 1 196 ? 0.427 4.136 -14.857 1.00 85.44 196 VAL A C 1
ATOM 1425 O O . VAL A 1 196 ? -0.668 3.669 -15.171 1.00 85.44 196 VAL A O 1
ATOM 1428 N N . MET A 1 197 ? 1.107 3.731 -13.778 1.00 87.00 197 MET A N 1
ATOM 1429 C CA . MET A 1 197 ? 0.596 2.760 -12.805 1.00 87.00 197 MET A CA 1
ATOM 1430 C C . MET A 1 197 ? -0.782 3.168 -12.283 1.00 87.00 197 MET A C 1
ATOM 1432 O O . MET A 1 197 ? -1.742 2.401 -12.377 1.00 87.00 197 MET A O 1
ATOM 1436 N N . ARG A 1 198 ? -0.867 4.377 -11.717 1.00 91.62 198 ARG A N 1
ATOM 1437 C CA . ARG A 1 198 ? -2.080 4.895 -11.084 1.00 91.62 198 ARG A CA 1
ATOM 1438 C C . ARG A 1 198 ? -3.237 4.906 -12.074 1.00 91.62 198 ARG A C 1
ATOM 1440 O O . ARG A 1 198 ? -4.316 4.416 -11.754 1.00 91.62 198 ARG A O 1
ATOM 1447 N N . ASN A 1 199 ? -2.997 5.411 -13.284 1.00 91.00 199 ASN A N 1
ATOM 1448 C CA . ASN A 1 199 ? -4.000 5.484 -14.343 1.00 91.00 199 ASN A CA 1
ATOM 1449 C C . ASN A 1 199 ? -4.484 4.097 -14.776 1.00 91.00 199 ASN A C 1
ATOM 1451 O O . ASN A 1 199 ? -5.688 3.901 -14.931 1.00 91.00 199 ASN A O 1
ATOM 1455 N N . ALA A 1 200 ? -3.580 3.124 -14.919 1.00 90.62 200 ALA A N 1
ATOM 1456 C CA . ALA A 1 200 ? -3.957 1.752 -15.243 1.00 90.62 200 ALA A CA 1
ATOM 1457 C C . ALA A 1 200 ? -4.828 1.136 -14.136 1.00 90.62 200 ALA A C 1
ATOM 1459 O O . ALA A 1 200 ? -5.915 0.630 -14.425 1.00 90.62 200 ALA A O 1
ATOM 1460 N N . ALA A 1 201 ? -4.400 1.254 -12.875 1.00 92.88 201 ALA A N 1
ATOM 1461 C CA . ALA A 1 201 ? -5.079 0.678 -11.714 1.00 92.88 201 ALA A CA 1
ATOM 1462 C C . ALA A 1 201 ? -6.505 1.214 -11.497 1.00 92.88 201 ALA A C 1
ATOM 1464 O O . ALA A 1 201 ? -7.364 0.480 -11.008 1.00 92.88 201 ALA A O 1
ATOM 1465 N N . ARG A 1 202 ? -6.767 2.474 -11.875 1.00 95.06 202 ARG A N 1
ATOM 1466 C CA . ARG A 1 202 ? -8.084 3.126 -11.746 1.00 95.06 202 ARG A CA 1
ATOM 1467 C C . ARG A 1 202 ? -8.931 3.131 -13.022 1.00 95.06 202 ARG A C 1
ATOM 1469 O O . ARG A 1 202 ? -10.006 3.724 -13.023 1.00 95.06 202 ARG A O 1
ATOM 1476 N N . SER A 1 203 ? -8.426 2.564 -14.120 1.00 91.81 203 SER A N 1
ATOM 1477 C CA . SER A 1 203 ? -9.117 2.592 -15.418 1.00 91.81 203 SER A CA 1
ATOM 1478 C C . SER A 1 203 ? -10.314 1.643 -15.481 1.00 91.81 203 SER A C 1
ATOM 1480 O O . SER A 1 203 ? -1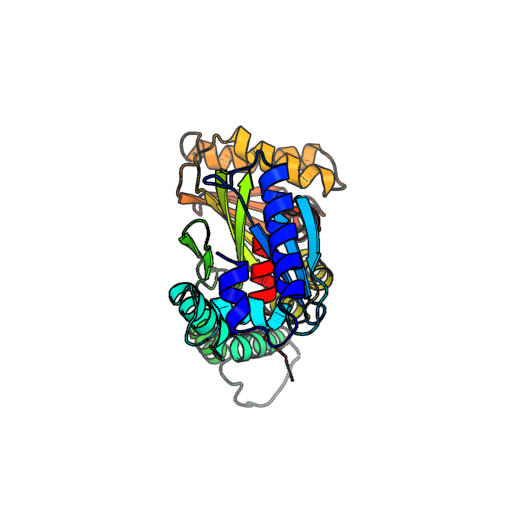1.254 1.909 -16.223 1.00 91.81 203 SER A O 1
ATOM 1482 N N . PHE A 1 204 ? -10.265 0.546 -14.716 1.00 93.81 204 PHE A N 1
ATOM 1483 C CA . PHE A 1 204 ? -11.306 -0.484 -14.632 1.00 93.81 204 PHE A CA 1
ATOM 1484 C C . PHE A 1 204 ? -11.813 -0.982 -15.996 1.00 93.81 204 PHE A C 1
ATOM 1486 O O . PHE A 1 204 ? -13.008 -1.178 -16.201 1.00 93.81 204 PHE A O 1
ATOM 1493 N N . SER A 1 205 ? -10.902 -1.167 -16.957 1.00 88.62 205 SER A N 1
ATOM 1494 C CA . SER A 1 205 ? -11.254 -1.710 -18.277 1.00 88.62 205 SER A CA 1
ATOM 1495 C C . SER A 1 205 ? -11.821 -3.139 -18.177 1.00 88.62 205 SER A C 1
ATOM 1497 O O . SER A 1 205 ? -11.520 -3.834 -17.209 1.00 88.62 205 SER A O 1
ATOM 1499 N N . PRO A 1 206 ? -12.547 -3.655 -19.188 1.00 86.19 206 PRO A N 1
ATOM 1500 C CA . PRO A 1 206 ? -13.067 -5.028 -19.157 1.00 86.19 206 PRO A CA 1
ATOM 1501 C C . PRO A 1 206 ? -12.004 -6.110 -18.900 1.00 86.19 206 PRO A C 1
ATOM 1503 O O . PRO A 1 206 ? -12.288 -7.123 -18.272 1.00 86.19 206 PRO A O 1
ATOM 1506 N N . ALA A 1 207 ? -10.766 -5.884 -19.349 1.00 77.56 207 ALA A N 1
ATOM 1507 C CA . ALA A 1 207 ? -9.647 -6.801 -19.138 1.00 77.56 207 ALA A CA 1
ATOM 1508 C C . ALA A 1 207 ? -8.917 -6.590 -17.790 1.00 77.56 207 ALA A C 1
ATOM 1510 O O . ALA A 1 207 ? -8.046 -7.375 -17.419 1.00 77.56 207 ALA A O 1
ATOM 1511 N N . SER A 1 208 ? -9.266 -5.533 -17.054 1.00 85.31 208 SER A N 1
ATOM 1512 C CA . SER A 1 208 ? -8.785 -5.228 -15.707 1.00 85.31 208 SER A CA 1
ATOM 1513 C C . SER A 1 208 ? -9.907 -4.587 -14.879 1.00 85.31 208 SER A C 1
ATOM 1515 O O . SER A 1 208 ? -9.805 -3.405 -14.536 1.00 85.31 208 SER A O 1
ATOM 1517 N N . PRO A 1 209 ? -10.991 -5.327 -14.585 1.00 90.25 209 PRO A N 1
ATOM 1518 C CA . PRO A 1 209 ? -12.224 -4.743 -14.056 1.00 90.25 209 PRO A CA 1
ATOM 1519 C C . PRO A 1 209 ? -12.086 -4.245 -12.613 1.00 90.25 209 PRO A C 1
ATOM 1521 O O . PRO A 1 209 ? -12.893 -3.429 -12.165 1.00 90.25 209 PRO A O 1
ATOM 1524 N N . SER A 1 210 ? -11.069 -4.715 -11.886 1.00 95.25 210 SER A N 1
ATOM 1525 C CA . SER A 1 210 ? -10.861 -4.369 -10.487 1.00 95.25 210 SER A CA 1
ATOM 1526 C C . SER A 1 210 ? -9.392 -4.200 -10.101 1.00 95.25 210 SER A C 1
ATOM 1528 O O . SER A 1 210 ? -8.476 -4.755 -10.715 1.00 95.25 210 SER A O 1
ATOM 1530 N N . THR A 1 211 ? -9.198 -3.425 -9.037 1.00 97.44 211 THR A N 1
ATOM 1531 C CA . THR A 1 211 ? -7.967 -3.340 -8.246 1.00 97.44 211 THR A CA 1
ATOM 1532 C C . THR A 1 211 ? -8.359 -3.520 -6.785 1.00 97.44 211 THR A C 1
ATOM 1534 O O . THR A 1 211 ? -9.262 -2.838 -6.301 1.00 97.44 211 THR A O 1
ATOM 1537 N N . THR A 1 212 ? -7.681 -4.413 -6.073 1.00 98.62 212 THR A N 1
ATOM 1538 C CA . THR A 1 212 ? -8.031 -4.770 -4.696 1.00 98.62 212 THR A CA 1
ATOM 1539 C C . THR A 1 212 ? -6.954 -4.323 -3.725 1.00 98.62 212 THR A C 1
ATOM 1541 O O . THR A 1 212 ? -5.769 -4.559 -3.950 1.00 98.62 212 THR A O 1
ATOM 1544 N N . PHE A 1 213 ? -7.366 -3.728 -2.608 1.00 98.75 213 PHE A N 1
ATOM 1545 C CA . PHE A 1 213 ? -6.484 -3.445 -1.480 1.00 98.75 213 PHE A CA 1
ATOM 1546 C C . PHE A 1 213 ? -6.832 -4.351 -0.305 1.00 98.75 213 PHE A C 1
ATOM 1548 O O . PHE A 1 213 ? -7.986 -4.410 0.116 1.00 98.75 213 PHE A O 1
ATOM 1555 N N . VAL A 1 214 ? -5.827 -5.031 0.242 1.00 98.75 214 VAL A N 1
ATOM 1556 C CA . VAL A 1 214 ? -5.949 -5.838 1.462 1.00 98.75 214 VAL A CA 1
ATOM 1557 C C . VAL A 1 214 ? -5.138 -5.166 2.556 1.00 98.75 214 VAL A C 1
ATOM 1559 O O . VAL A 1 214 ? -3.930 -4.995 2.415 1.00 98.75 214 VAL A O 1
ATOM 1562 N N . LEU A 1 215 ? -5.799 -4.758 3.632 1.00 98.50 215 LEU A N 1
ATOM 1563 C CA . LEU A 1 215 ? -5.192 -4.112 4.787 1.00 98.50 215 LEU A CA 1
ATOM 1564 C C . LEU A 1 215 ? -5.218 -5.082 5.962 1.00 98.50 215 LEU A C 1
ATOM 1566 O O . LEU A 1 215 ? -6.286 -5.562 6.324 1.00 98.50 215 LEU A O 1
ATOM 1570 N N . GLU A 1 216 ? -4.077 -5.304 6.604 1.00 98.50 216 GLU A N 1
ATOM 1571 C CA . GLU A 1 216 ? -4.000 -6.064 7.852 1.00 98.50 216 GLU A CA 1
ATOM 1572 C C . GLU A 1 216 ? -3.640 -5.127 9.004 1.00 98.50 216 GLU A C 1
ATOM 1574 O O . GLU A 1 216 ? -2.591 -4.471 9.004 1.00 98.50 216 GLU A O 1
ATOM 1579 N N . MET A 1 217 ? -4.526 -5.044 9.995 1.00 97.62 217 MET A N 1
ATOM 1580 C CA . MET A 1 217 ? -4.356 -4.153 11.135 1.00 97.62 217 MET A CA 1
ATOM 1581 C C . MET A 1 217 ? -3.148 -4.562 11.973 1.00 97.62 217 MET A C 1
ATOM 1583 O O . MET A 1 217 ? -3.046 -5.688 12.452 1.00 97.62 217 MET A O 1
ATOM 1587 N N . THR A 1 218 ? -2.258 -3.612 12.244 1.00 95.31 218 THR A N 1
ATOM 1588 C CA . THR A 1 218 ? -1.099 -3.811 13.133 1.00 95.31 218 THR A CA 1
ATOM 1589 C C . THR A 1 218 ? -1.267 -3.094 14.469 1.00 95.31 218 THR A C 1
ATOM 1591 O O . THR A 1 218 ? -0.458 -3.268 15.381 1.00 95.31 218 THR A O 1
ATOM 1594 N N . TYR A 1 219 ? -2.338 -2.309 14.580 1.00 91.88 219 TYR A N 1
ATOM 1595 C CA . TYR A 1 219 ? -2.760 -1.555 15.748 1.00 91.88 219 TYR A CA 1
ATOM 1596 C C . TYR A 1 219 ? -4.285 -1.636 15.883 1.00 91.88 219 TYR A C 1
ATOM 1598 O O . TYR A 1 219 ? -4.995 -1.491 14.891 1.00 91.88 219 TYR A O 1
ATOM 1606 N N . SER A 1 220 ? -4.796 -1.835 17.100 1.00 93.62 220 SER A N 1
ATOM 1607 C CA . SER A 1 220 ? -6.240 -1.956 17.323 1.00 93.62 220 SER A CA 1
ATOM 1608 C C . SER A 1 220 ? -6.945 -0.599 17.282 1.00 93.62 220 SER A C 1
ATOM 1610 O O . SER A 1 220 ? -6.503 0.359 17.918 1.00 93.62 220 SER A O 1
ATOM 1612 N N . ALA A 1 221 ? -8.081 -0.503 16.596 1.00 94.19 221 ALA A N 1
ATOM 1613 C CA . ALA A 1 221 ? -8.875 0.724 16.540 1.00 94.19 221 ALA A CA 1
ATOM 1614 C C . ALA A 1 221 ? -10.379 0.427 16.460 1.00 94.19 221 ALA A C 1
ATOM 1616 O O . ALA A 1 221 ? -10.792 -0.610 15.949 1.00 94.19 221 ALA A O 1
ATOM 1617 N N . GLY A 1 222 ? -11.189 1.337 17.009 1.00 95.31 222 GLY A N 1
ATOM 1618 C CA . GLY A 1 222 ? -12.650 1.254 16.939 1.00 95.31 222 GLY A CA 1
ATOM 1619 C C . GLY A 1 222 ? -13.174 1.481 15.521 1.00 95.31 222 GLY A C 1
ATOM 1620 O O . GLY A 1 222 ? -12.498 2.116 14.702 1.00 95.31 222 GLY A O 1
ATOM 1621 N N . ALA A 1 223 ? -14.377 0.972 15.263 1.00 95.62 223 ALA A N 1
ATOM 1622 C CA . ALA A 1 223 ? -15.051 1.007 13.970 1.00 95.62 223 ALA A CA 1
ATOM 1623 C C . ALA A 1 223 ? -15.079 2.414 13.346 1.00 95.62 223 ALA A C 1
ATOM 1625 O O . ALA A 1 223 ? -14.559 2.623 12.249 1.00 95.62 223 ALA A O 1
ATOM 1626 N N . GLU A 1 224 ? -15.582 3.398 14.089 1.00 96.25 224 GLU A N 1
ATOM 1627 C CA . GLU A 1 224 ? -15.775 4.783 13.643 1.00 96.25 224 GLU A CA 1
ATOM 1628 C C . GLU A 1 224 ? -14.438 5.464 13.343 1.00 96.25 224 GLU A C 1
ATOM 1630 O O . GLU A 1 224 ? -14.301 6.229 12.393 1.00 96.25 224 GLU A O 1
ATOM 1635 N N . LYS A 1 225 ? -13.398 5.149 14.122 1.00 95.50 225 LYS A N 1
ATOM 1636 C CA . LYS A 1 225 ? -12.060 5.715 13.915 1.00 95.50 225 LYS A CA 1
ATOM 1637 C C . LYS A 1 225 ? -11.433 5.220 12.613 1.00 95.50 225 LYS A C 1
ATOM 1639 O O . LYS A 1 225 ? -10.738 5.987 11.948 1.00 95.50 225 LYS A O 1
ATOM 1644 N N . ILE A 1 226 ? -11.623 3.944 12.280 1.00 94.81 226 ILE A N 1
ATOM 1645 C CA . ILE A 1 226 ? -11.096 3.350 11.044 1.00 94.81 226 ILE A CA 1
ATOM 1646 C C . ILE A 1 226 ? -11.873 3.887 9.851 1.00 94.81 226 ILE A C 1
ATOM 1648 O O . ILE A 1 226 ? -11.264 4.403 8.914 1.00 94.81 226 ILE A O 1
ATOM 1652 N N . ALA A 1 227 ? -13.200 3.799 9.924 1.00 97.00 227 ALA A N 1
ATOM 1653 C CA . ALA A 1 227 ? -14.097 4.209 8.860 1.00 97.00 227 ALA A CA 1
ATOM 1654 C C . ALA A 1 227 ? -13.935 5.706 8.556 1.00 97.00 227 ALA A C 1
ATOM 1656 O O . ALA A 1 227 ? -13.618 6.059 7.422 1.00 97.00 227 ALA A O 1
ATOM 1657 N N . GLY A 1 228 ? -13.967 6.561 9.583 1.00 96.88 228 GLY A N 1
ATOM 1658 C CA . GLY A 1 228 ? -13.725 7.995 9.446 1.00 96.88 228 GLY A CA 1
ATOM 1659 C C . GLY A 1 228 ? -12.339 8.312 8.878 1.00 96.88 228 GLY A C 1
ATOM 1660 O O . GLY A 1 228 ? -12.209 9.134 7.980 1.00 96.88 228 GLY A O 1
ATOM 1661 N N . ALA A 1 229 ? -11.276 7.620 9.308 1.00 95.62 229 ALA A N 1
ATOM 1662 C CA . ALA A 1 229 ? -9.934 7.858 8.761 1.00 95.62 229 ALA A CA 1
ATOM 1663 C C . ALA A 1 229 ? -9.782 7.443 7.286 1.00 95.62 229 ALA A C 1
ATOM 1665 O O . ALA A 1 229 ? -8.911 7.981 6.594 1.00 95.62 229 ALA A O 1
ATOM 1666 N N . ILE A 1 230 ? -10.556 6.460 6.820 1.00 95.94 230 ILE A N 1
ATOM 1667 C CA . ILE A 1 230 ? -10.621 6.072 5.405 1.00 95.94 230 ILE A CA 1
ATOM 1668 C C . ILE A 1 230 ? -11.468 7.090 4.636 1.00 95.94 230 ILE A C 1
ATOM 1670 O O . ILE A 1 230 ? -10.996 7.614 3.630 1.00 95.94 230 ILE A O 1
ATOM 1674 N N . ALA A 1 231 ? -12.643 7.455 5.155 1.00 96.88 231 ALA A N 1
ATOM 1675 C CA . ALA A 1 231 ? -13.524 8.470 4.585 1.00 96.88 231 ALA A CA 1
ATOM 1676 C C . ALA A 1 231 ? -12.804 9.815 4.385 1.00 96.88 231 ALA A C 1
ATOM 1678 O O . ALA A 1 231 ? -12.808 10.353 3.280 1.00 96.88 231 ALA A O 1
ATOM 1679 N N . GLU A 1 232 ? -12.089 10.315 5.399 1.00 97.12 232 GLU A N 1
ATOM 1680 C CA . GLU A 1 232 ? -11.264 11.532 5.299 1.00 97.12 232 GLU A CA 1
ATOM 1681 C C . GLU A 1 232 ? -10.169 11.428 4.232 1.00 97.12 232 GLU A C 1
ATOM 1683 O O . GLU A 1 232 ? -9.821 12.420 3.597 1.00 97.12 232 GLU A O 1
ATOM 1688 N N . SER A 1 233 ? -9.634 10.226 3.994 1.00 96.75 233 SER A N 1
ATOM 1689 C CA . SER A 1 233 ? -8.653 10.026 2.921 1.00 96.75 233 SER A CA 1
ATOM 1690 C C . SER A 1 233 ? -9.312 10.078 1.538 1.00 96.75 233 SER A C 1
ATOM 1692 O O . SER A 1 233 ? -8.670 10.479 0.574 1.00 96.75 233 SER A O 1
ATOM 1694 N N . ILE A 1 234 ? -10.585 9.705 1.415 1.00 97.12 234 ILE A N 1
ATOM 1695 C CA . ILE A 1 234 ? -11.308 9.662 0.135 1.00 97.12 234 ILE A CA 1
ATOM 1696 C C . ILE A 1 234 ? -11.912 11.020 -0.225 1.00 97.12 234 ILE A C 1
ATOM 1698 O O . ILE A 1 234 ? -11.905 11.386 -1.397 1.00 97.12 234 ILE A O 1
ATOM 1702 N N . LYS A 1 235 ? -12.380 11.794 0.764 1.00 97.12 235 LYS A N 1
ATOM 1703 C CA . LYS A 1 235 ? -12.997 13.122 0.579 1.00 97.12 235 LYS A CA 1
ATOM 1704 C C . LYS A 1 235 ? -12.280 14.035 -0.428 1.00 97.12 235 LYS A C 1
ATOM 1706 O O . LYS A 1 235 ? -12.959 14.536 -1.316 1.00 97.12 235 LYS A O 1
ATOM 1711 N N . PRO A 1 236 ? -10.949 14.244 -0.370 1.00 97.00 236 PRO A N 1
ATOM 1712 C CA . PRO A 1 236 ? -10.271 15.124 -1.327 1.00 97.00 236 PRO A CA 1
ATOM 1713 C C . PRO A 1 236 ? -10.115 14.526 -2.739 1.00 97.00 236 PRO A C 1
ATOM 1715 O O . PRO A 1 236 ? -9.644 15.216 -3.637 1.00 97.00 236 PRO A O 1
ATOM 1718 N N . ARG A 1 237 ? -10.453 13.246 -2.938 1.00 97.50 237 ARG A N 1
ATOM 1719 C CA . ARG A 1 237 ? -10.235 12.478 -4.179 1.00 97.50 237 ARG A CA 1
ATOM 1720 C C . ARG A 1 237 ? -11.532 12.126 -4.905 1.00 97.50 237 ARG A C 1
ATOM 1722 O O . ARG A 1 237 ? -11.496 11.754 -6.077 1.00 97.50 237 ARG A O 1
ATOM 1729 N N . TYR A 1 238 ? -12.665 12.201 -4.213 1.00 97.69 238 TYR A N 1
ATOM 1730 C CA . TYR A 1 238 ? -13.972 11.838 -4.737 1.00 97.69 238 TYR A CA 1
ATOM 1731 C C . TYR A 1 238 ? -14.777 13.084 -5.113 1.00 97.69 238 TYR A C 1
ATOM 1733 O O . TYR A 1 238 ? -14.994 13.962 -4.286 1.00 97.69 238 TYR A O 1
ATOM 1741 N N . ASN A 1 239 ? -15.240 13.140 -6.365 1.00 95.31 239 ASN A N 1
ATOM 1742 C CA . ASN A 1 239 ? -15.982 14.284 -6.911 1.00 95.31 239 ASN A CA 1
ATOM 1743 C C . ASN A 1 239 ? -17.513 14.134 -6.813 1.00 95.31 239 ASN A C 1
ATOM 1745 O O . ASN A 1 239 ? -18.235 15.000 -7.304 1.00 95.31 239 ASN A O 1
ATOM 1749 N N . GLY A 1 240 ? -18.012 13.024 -6.258 1.00 95.56 240 GLY A N 1
ATOM 1750 C CA . GLY A 1 240 ? -19.446 12.805 -6.053 1.00 95.56 240 GLY A CA 1
ATOM 1751 C C . GLY A 1 240 ? -19.956 13.406 -4.742 1.00 95.56 240 GLY A C 1
ATOM 1752 O O . GLY A 1 240 ? -19.319 14.275 -4.144 1.00 95.56 240 GLY A O 1
ATOM 1753 N N . SER A 1 241 ? -21.123 12.952 -4.285 1.00 96.75 241 SER A N 1
ATOM 1754 C CA . SER A 1 241 ? -21.743 13.517 -3.086 1.00 96.75 241 SER A CA 1
ATOM 1755 C C . SER A 1 241 ? -21.011 13.061 -1.817 1.00 96.75 241 SER A C 1
ATOM 1757 O O . SER A 1 241 ? -20.691 11.878 -1.685 1.00 96.75 241 SER A O 1
ATOM 1759 N N . PRO A 1 242 ? -20.813 13.937 -0.812 1.00 94.12 242 PRO A N 1
ATOM 1760 C CA . PRO A 1 242 ? -20.304 13.521 0.495 1.00 94.12 242 PRO A CA 1
ATOM 1761 C C . PRO A 1 242 ? -21.137 12.411 1.157 1.00 94.12 242 PRO A C 1
ATOM 1763 O O . PRO A 1 242 ? -20.595 11.626 1.930 1.00 94.12 242 PRO A O 1
ATOM 1766 N N . SER A 1 243 ? -22.436 12.310 0.841 1.00 95.94 243 SER A N 1
ATOM 1767 C CA . SER A 1 243 ? -23.304 11.227 1.329 1.00 95.94 243 SER A CA 1
ATOM 1768 C C . SER A 1 243 ? -22.873 9.840 0.853 1.00 95.94 243 SER A C 1
ATOM 1770 O O . SER A 1 243 ? -23.078 8.870 1.573 1.00 95.94 243 SER A O 1
ATOM 1772 N N . ASP A 1 244 ? -22.249 9.744 -0.319 1.00 97.75 244 ASP A N 1
ATOM 1773 C CA . ASP A 1 244 ? -21.809 8.474 -0.906 1.00 97.75 244 ASP A CA 1
ATOM 1774 C C . ASP A 1 244 ? -20.652 7.881 -0.085 1.00 97.75 244 ASP A C 1
ATOM 1776 O O . ASP A 1 244 ? -20.538 6.671 0.107 1.00 97.75 244 ASP A O 1
ATOM 1780 N N . ILE A 1 245 ? -19.803 8.759 0.464 1.00 97.81 245 ILE A N 1
ATOM 1781 C CA . ILE A 1 245 ? -18.703 8.382 1.358 1.00 97.81 245 ILE A CA 1
ATOM 1782 C C . ILE A 1 245 ? -19.256 7.840 2.684 1.00 97.81 245 ILE A C 1
ATOM 1784 O O . ILE A 1 245 ? -18.687 6.899 3.237 1.00 97.81 245 ILE A O 1
ATOM 1788 N N . ASN A 1 246 ? -20.384 8.373 3.168 1.00 97.69 246 ASN A N 1
ATOM 1789 C CA . ASN A 1 246 ? -21.018 7.889 4.397 1.00 97.69 246 ASN A CA 1
ATOM 1790 C C . ASN A 1 246 ? -21.503 6.437 4.257 1.00 97.69 246 ASN A C 1
ATOM 1792 O O . ASN A 1 246 ? -21.490 5.695 5.235 1.00 97.69 246 ASN A O 1
ATOM 1796 N N . GLU A 1 247 ? -21.910 6.007 3.059 1.00 98.12 247 GLU A N 1
ATOM 1797 C CA . GLU A 1 247 ? -22.284 4.609 2.823 1.00 98.12 247 GLU A CA 1
ATOM 1798 C C . GLU A 1 247 ? -21.068 3.683 2.922 1.00 98.12 247 GLU A C 1
ATOM 1800 O O . GLU A 1 247 ? -21.119 2.663 3.610 1.00 98.12 247 GLU A O 1
ATOM 1805 N N . LEU A 1 248 ? -19.938 4.071 2.322 1.00 98.19 248 LEU A N 1
ATOM 1806 C CA . LEU A 1 248 ? -18.681 3.338 2.480 1.00 98.19 248 LEU A CA 1
ATOM 1807 C C . LEU A 1 248 ? -18.252 3.265 3.953 1.00 98.19 248 LEU A C 1
ATOM 1809 O O . LEU A 1 248 ? -17.840 2.207 4.432 1.00 98.19 248 LEU A O 1
ATOM 1813 N N . GLU A 1 249 ? -18.380 4.374 4.683 1.00 98.12 249 GLU A N 1
ATOM 1814 C CA . GLU A 1 249 ? -18.109 4.434 6.118 1.00 98.12 249 GLU A CA 1
ATOM 1815 C C . GLU A 1 249 ? -19.000 3.451 6.894 1.00 98.12 249 GLU A C 1
ATOM 1817 O O . GLU A 1 249 ? -18.501 2.653 7.691 1.00 98.12 249 GLU A O 1
ATOM 1822 N N . ALA A 1 250 ? -20.303 3.435 6.600 1.00 98.50 250 ALA A N 1
ATOM 1823 C CA . ALA A 1 250 ? -21.267 2.546 7.235 1.00 98.50 250 ALA A CA 1
ATOM 1824 C C . ALA A 1 250 ? -20.953 1.060 6.995 1.00 98.50 250 ALA A C 1
ATOM 1826 O O . ALA A 1 250 ? -21.093 0.255 7.917 1.00 98.50 250 ALA A O 1
ATOM 1827 N N . LEU A 1 251 ? -20.480 0.682 5.800 1.00 98.62 251 LEU A N 1
ATOM 1828 C CA . LEU A 1 251 ? -20.066 -0.694 5.493 1.00 98.62 251 LEU A CA 1
ATOM 1829 C C . LEU A 1 251 ? -18.857 -1.135 6.329 1.00 98.62 251 LEU A C 1
ATOM 1831 O O . LEU A 1 251 ? -18.832 -2.253 6.849 1.00 98.62 251 LEU A O 1
ATOM 1835 N N . ILE A 1 252 ? -17.874 -0.247 6.500 1.00 98.44 252 ILE A N 1
ATOM 1836 C CA . ILE A 1 252 ? -16.700 -0.502 7.345 1.00 98.44 252 ILE A CA 1
ATOM 1837 C C . ILE A 1 252 ? -17.137 -0.640 8.808 1.00 98.44 252 ILE A C 1
ATOM 1839 O O . ILE A 1 252 ? -16.755 -1.604 9.474 1.00 98.44 252 ILE A O 1
ATOM 1843 N N . VAL A 1 253 ? -17.971 0.285 9.299 1.00 98.38 253 VAL A N 1
ATOM 1844 C CA . VAL A 1 253 ? -18.486 0.254 10.675 1.00 98.38 253 VAL A CA 1
ATOM 1845 C C . VAL A 1 253 ? -19.265 -1.031 10.939 1.00 98.38 253 VAL A C 1
ATOM 1847 O O . VAL A 1 253 ? -19.009 -1.712 11.931 1.00 98.38 253 VAL A O 1
ATOM 1850 N N . LYS A 1 254 ? -20.164 -1.409 10.026 1.00 98.12 254 LYS A N 1
ATOM 1851 C CA . LYS A 1 254 ? -20.926 -2.661 10.082 1.00 98.12 254 LYS A CA 1
ATOM 1852 C C . LYS A 1 254 ? -19.999 -3.870 10.216 1.00 98.12 254 LYS A C 1
ATOM 1854 O O . LYS A 1 254 ? -20.175 -4.658 11.145 1.00 98.12 254 LYS A O 1
ATOM 1859 N N . GLY A 1 255 ? -18.989 -3.983 9.351 1.00 97.62 255 GLY A N 1
ATOM 1860 C CA . GLY A 1 255 ? -18.055 -5.110 9.375 1.00 97.62 255 GLY A CA 1
ATOM 1861 C C . GLY A 1 255 ? -17.255 -5.216 10.672 1.00 97.62 255 GLY A C 1
ATOM 1862 O O . GLY A 1 255 ? -17.099 -6.310 11.211 1.00 97.62 255 GLY A O 1
ATOM 1863 N N . VAL A 1 256 ? -16.805 -4.089 11.227 1.00 96.94 256 VAL A N 1
ATOM 1864 C CA . VAL A 1 256 ? -16.089 -4.075 12.514 1.00 96.94 256 VAL A CA 1
ATOM 1865 C C . VAL A 1 256 ? -17.027 -4.360 13.691 1.00 96.94 256 VAL A C 1
ATOM 1867 O O . VAL A 1 256 ? -16.659 -5.076 14.623 1.00 96.94 256 VAL A O 1
ATOM 1870 N N . ASN A 1 257 ? -18.264 -3.867 13.657 1.00 96.62 257 ASN A N 1
ATOM 1871 C CA . ASN A 1 257 ? -19.247 -4.121 14.711 1.00 96.62 257 ASN A CA 1
ATOM 1872 C C . ASN A 1 257 ? -19.650 -5.598 14.786 1.00 96.62 257 ASN A C 1
ATOM 1874 O O . ASN A 1 257 ? -19.803 -6.125 15.887 1.00 96.62 257 ASN A O 1
ATOM 1878 N N . MET A 1 258 ? -19.695 -6.305 13.652 1.00 93.81 258 MET A N 1
ATOM 1879 C CA . MET A 1 258 ? -19.872 -7.765 13.628 1.00 93.81 258 MET A CA 1
ATOM 1880 C C . MET A 1 258 ? -18.737 -8.532 14.332 1.00 93.81 258 MET A C 1
ATOM 1882 O O . MET A 1 258 ? -18.909 -9.698 14.678 1.00 93.81 258 MET A O 1
ATOM 1886 N N . LYS A 1 259 ? -17.593 -7.882 14.581 1.00 89.62 259 LYS A N 1
ATOM 1887 C CA . LYS A 1 259 ? -16.428 -8.428 15.296 1.00 89.62 259 LYS A CA 1
ATOM 1888 C C . LYS A 1 259 ? -16.332 -7.967 16.755 1.00 89.62 259 LYS A C 1
ATOM 1890 O O . LYS A 1 259 ? -15.323 -8.214 17.406 1.00 89.62 259 LYS A O 1
ATOM 1895 N N . GLY A 1 260 ? -17.366 -7.310 17.283 1.00 90.44 260 GLY A N 1
ATOM 1896 C CA . GLY A 1 260 ? -17.374 -6.796 18.657 1.00 90.44 260 GLY A CA 1
ATOM 1897 C C . GLY A 1 260 ? -16.954 -5.329 18.785 1.00 90.44 260 GLY A C 1
ATOM 1898 O O . GLY A 1 260 ? -16.555 -4.904 19.865 1.00 90.44 260 GLY A O 1
ATOM 1899 N N . GLY A 1 261 ? -17.035 -4.550 17.700 1.00 91.12 261 GLY A N 1
ATOM 1900 C CA . GLY A 1 261 ? -16.898 -3.084 17.730 1.00 91.12 261 GLY A CA 1
ATOM 1901 C C . GLY A 1 261 ? -15.466 -2.553 17.651 1.00 91.12 261 GLY A C 1
ATOM 1902 O O . GLY A 1 261 ? -15.246 -1.341 17.611 1.00 91.12 261 GLY A O 1
ATOM 1903 N N . GLN A 1 262 ? -14.473 -3.438 17.576 1.00 95.12 262 GLN A N 1
ATOM 1904 C CA . GLN A 1 262 ? -13.071 -3.066 17.431 1.00 95.12 262 GLN A CA 1
ATOM 1905 C C . GLN A 1 262 ? -12.375 -3.969 16.415 1.00 95.12 262 GLN A C 1
ATOM 1907 O O . GLN A 1 262 ? -12.478 -5.190 16.493 1.00 95.12 262 GLN A O 1
ATOM 1912 N N . ALA A 1 263 ? -11.607 -3.372 15.503 1.00 95.38 263 ALA A N 1
ATOM 1913 C CA . ALA A 1 263 ? -10.669 -4.124 14.683 1.00 95.38 263 ALA A CA 1
ATOM 1914 C C . ALA A 1 263 ? -9.381 -4.294 15.487 1.00 95.38 263 ALA A C 1
ATOM 1916 O O . ALA A 1 263 ? -8.682 -3.317 15.779 1.00 95.38 263 ALA A O 1
ATOM 1917 N N . SER A 1 264 ? -9.098 -5.522 15.902 1.00 95.25 264 SER A N 1
ATOM 1918 C CA . SER A 1 264 ? -7.882 -5.889 16.621 1.00 95.25 264 SER A CA 1
ATOM 1919 C C . SER A 1 264 ? -6.716 -6.122 15.655 1.00 95.25 264 SER A C 1
ATOM 1921 O O . SER A 1 264 ? -6.896 -6.211 14.438 1.00 95.25 264 SER A O 1
ATOM 1923 N N . LYS A 1 265 ? -5.491 -6.225 16.185 1.00 94.88 265 LYS A N 1
ATOM 1924 C CA . LYS A 1 265 ? -4.328 -6.636 15.387 1.00 94.88 265 LYS A CA 1
ATOM 1925 C C . LYS A 1 265 ? -4.616 -7.965 14.668 1.00 94.88 265 LYS A C 1
ATOM 1927 O O . LYS A 1 265 ? -5.058 -8.914 15.306 1.00 94.88 265 LYS A O 1
ATOM 1932 N N . GLY A 1 266 ? -4.328 -8.016 13.371 1.00 95.69 266 GLY A N 1
ATOM 1933 C CA . GLY A 1 266 ? -4.621 -9.150 12.495 1.00 95.69 266 GLY A CA 1
ATOM 1934 C C . GLY A 1 266 ? -5.998 -9.093 11.829 1.00 95.69 266 GLY A C 1
ATOM 1935 O O . GLY A 1 266 ? -6.256 -9.916 10.964 1.00 95.69 266 GLY A O 1
ATOM 1936 N N . THR A 1 267 ? -6.865 -8.130 12.176 1.00 98.06 267 THR A N 1
ATOM 1937 C CA . THR A 1 267 ? -8.112 -7.910 11.419 1.00 98.06 267 THR A CA 1
ATOM 1938 C C . THR A 1 267 ? -7.766 -7.520 9.986 1.00 98.06 267 THR A C 1
ATOM 1940 O O . THR A 1 267 ? -6.956 -6.611 9.774 1.00 98.06 267 THR A O 1
ATOM 1943 N N . ILE A 1 268 ? -8.399 -8.175 9.018 1.00 98.19 268 ILE A N 1
ATOM 1944 C CA . ILE A 1 268 ? -8.171 -7.962 7.592 1.00 98.19 268 ILE A CA 1
ATOM 1945 C C . ILE A 1 268 ? -9.348 -7.197 7.001 1.00 98.19 268 ILE A C 1
ATOM 1947 O O . ILE A 1 268 ? -10.489 -7.650 7.050 1.00 98.19 268 ILE A O 1
ATOM 1951 N N . PHE A 1 269 ? -9.065 -6.062 6.375 1.00 98.62 269 PHE A N 1
ATOM 1952 C CA . PHE A 1 269 ? -10.011 -5.369 5.512 1.00 98.62 269 PHE A CA 1
ATOM 1953 C C . PHE A 1 269 ? -9.639 -5.622 4.062 1.00 98.62 269 PHE A C 1
ATOM 1955 O O . PHE A 1 269 ? -8.476 -5.506 3.684 1.00 98.62 269 PHE A O 1
ATOM 1962 N N . ARG A 1 270 ? -10.632 -5.915 3.234 1.00 98.56 270 ARG A N 1
ATOM 1963 C CA . ARG A 1 270 ? -10.471 -6.030 1.790 1.00 98.56 270 ARG A CA 1
ATOM 1964 C C . ARG A 1 270 ? -11.398 -5.035 1.105 1.00 98.56 270 ARG A C 1
ATOM 1966 O O . ARG A 1 270 ? -12.584 -4.980 1.421 1.00 98.56 270 ARG A O 1
ATOM 1973 N N . PHE A 1 271 ? -10.831 -4.265 0.184 1.00 98.75 271 PHE A N 1
ATOM 1974 C CA . PHE A 1 271 ? -11.527 -3.266 -0.616 1.00 98.75 271 PHE A CA 1
ATOM 1975 C C . PHE A 1 271 ? -11.348 -3.598 -2.091 1.00 98.75 271 PHE A C 1
ATOM 1977 O O . PHE A 1 271 ? -10.259 -3.412 -2.635 1.00 98.75 271 PHE A O 1
ATOM 1984 N N . ASP A 1 272 ? -12.406 -4.082 -2.732 1.00 98.38 272 ASP A N 1
ATOM 1985 C CA . ASP A 1 272 ? -12.404 -4.361 -4.166 1.00 98.38 272 ASP A CA 1
ATOM 1986 C C . ASP A 1 272 ? -12.918 -3.125 -4.904 1.00 98.38 272 ASP A C 1
ATOM 1988 O O . ASP A 1 272 ? -14.106 -2.793 -4.848 1.00 98.38 272 ASP A O 1
ATOM 1992 N N . CYS A 1 273 ? -12.003 -2.411 -5.557 1.00 98.38 273 CYS A N 1
ATOM 1993 C CA . CYS A 1 273 ? -12.298 -1.183 -6.285 1.00 98.38 273 CYS A CA 1
ATOM 1994 C C . CYS A 1 273 ? -12.610 -1.520 -7.741 1.00 98.38 273 CYS A C 1
ATOM 1996 O O . CYS A 1 273 ? -11.845 -2.236 -8.386 1.00 98.38 273 CYS A O 1
ATOM 1998 N N . SER A 1 274 ? -13.701 -0.973 -8.265 1.00 97.69 274 SER A N 1
ATOM 1999 C CA . SER A 1 274 ? -14.141 -1.153 -9.650 1.00 97.69 274 SER A CA 1
ATOM 2000 C C . SER A 1 274 ? -14.779 0.131 -10.187 1.00 97.69 274 SER A C 1
ATOM 2002 O O . SER A 1 274 ? -14.885 1.135 -9.474 1.00 97.69 274 SER A O 1
ATOM 2004 N N . GLN A 1 275 ? -15.244 0.102 -11.439 1.00 95.44 275 GLN A N 1
ATOM 2005 C CA . GLN A 1 275 ? -16.006 1.211 -12.015 1.00 95.44 275 GLN A CA 1
ATOM 2006 C C . GLN A 1 275 ? -17.323 1.469 -11.264 1.00 95.44 275 GLN A C 1
ATOM 2008 O O . GLN A 1 275 ? -17.740 2.621 -11.142 1.00 95.44 275 GLN A O 1
ATOM 2013 N N . GLU A 1 276 ? -17.950 0.410 -10.748 1.00 95.62 276 GLU A N 1
ATOM 2014 C CA . GLU A 1 276 ? -19.221 0.470 -10.024 1.00 95.62 276 GLU A CA 1
ATOM 2015 C C . GLU A 1 276 ? -19.070 1.074 -8.621 1.00 95.62 276 GLU A C 1
ATOM 2017 O O . GLU A 1 276 ? -20.032 1.618 -8.090 1.00 95.62 276 GLU A O 1
ATOM 2022 N N . GLY A 1 277 ? -17.884 0.992 -8.004 1.00 97.69 277 GLY A N 1
ATOM 2023 C CA . GLY A 1 277 ? -17.659 1.489 -6.649 1.00 97.69 277 GLY A CA 1
ATOM 2024 C C . GLY A 1 277 ? -16.633 0.682 -5.857 1.00 97.69 277 GLY A C 1
ATOM 2025 O O . GLY A 1 277 ? -15.669 0.160 -6.422 1.00 97.69 277 GLY A O 1
ATOM 2026 N N . VAL A 1 278 ? -16.840 0.585 -4.540 1.00 98.62 278 VAL A N 1
ATOM 2027 C CA . VAL A 1 278 ? -15.949 -0.141 -3.616 1.00 98.62 278 VAL A CA 1
ATOM 2028 C C . VAL A 1 278 ? -16.739 -1.176 -2.821 1.00 98.62 278 VAL A C 1
ATOM 2030 O O . VAL A 1 278 ? -17.610 -0.816 -2.026 1.00 98.62 278 VAL A O 1
ATOM 2033 N N . ARG A 1 279 ? -16.422 -2.461 -3.010 1.00 98.62 279 ARG A N 1
ATOM 2034 C CA . ARG A 1 279 ? -16.927 -3.551 -2.160 1.00 98.62 279 ARG A CA 1
ATOM 2035 C C . ARG A 1 279 ? -16.021 -3.723 -0.947 1.00 98.62 279 ARG A C 1
ATOM 2037 O O . ARG A 1 279 ? -14.800 -3.684 -1.082 1.00 98.62 279 ARG A O 1
ATOM 2044 N N . VAL A 1 280 ? -16.619 -3.910 0.226 1.00 98.62 280 VAL A N 1
ATOM 2045 C CA . VAL A 1 280 ? -15.908 -4.007 1.506 1.00 98.62 280 VAL A CA 1
ATOM 2046 C C . VAL A 1 280 ? -16.103 -5.392 2.098 1.00 98.62 280 VAL A C 1
ATOM 2048 O O . VAL A 1 280 ? -17.227 -5.856 2.246 1.00 98.62 280 VAL A O 1
ATOM 2051 N N . SER A 1 281 ? -15.015 -6.034 2.509 1.00 98.25 281 SER A N 1
ATOM 2052 C CA . SER A 1 281 ? -15.053 -7.245 3.330 1.00 98.25 281 SER A CA 1
ATOM 2053 C C . SER A 1 281 ? -14.179 -7.086 4.570 1.00 98.25 281 SER A C 1
ATOM 2055 O O . SER A 1 281 ? -13.127 -6.449 4.517 1.00 98.25 281 SER A O 1
ATOM 2057 N N . VAL A 1 282 ? -14.602 -7.688 5.683 1.00 98.06 282 VAL A N 1
ATOM 2058 C CA . VAL A 1 282 ? -13.851 -7.716 6.949 1.00 98.06 282 VAL A CA 1
ATOM 2059 C C . VAL A 1 282 ? -13.670 -9.168 7.377 1.00 98.06 282 VAL A C 1
ATOM 2061 O O . VAL A 1 282 ? -14.652 -9.888 7.544 1.00 98.06 282 VAL A O 1
ATOM 2064 N N . ASP A 1 283 ? -12.420 -9.616 7.505 1.00 96.25 283 ASP A N 1
ATOM 2065 C CA . ASP A 1 283 ? -12.021 -11.014 7.730 1.00 96.25 283 ASP A CA 1
ATOM 2066 C C . ASP A 1 283 ? -12.759 -11.995 6.800 1.00 96.25 283 ASP A C 1
ATOM 2068 O O . ASP A 1 283 ? -13.357 -12.980 7.238 1.00 96.25 283 ASP A O 1
ATOM 2072 N N . GLY A 1 284 ? -12.795 -11.663 5.508 1.00 94.44 284 GLY A N 1
ATOM 2073 C CA . GLY A 1 284 ? -13.465 -12.461 4.478 1.00 94.44 284 GLY A CA 1
ATOM 2074 C C . GLY A 1 284 ? -14.997 -12.388 4.480 1.00 94.44 284 GLY A C 1
ATOM 2075 O O . GLY A 1 284 ? -15.620 -12.926 3.573 1.00 94.44 284 GLY A O 1
ATOM 2076 N N . SER A 1 285 ? -15.624 -11.709 5.448 1.00 96.25 285 SER A N 1
ATOM 2077 C CA . SER A 1 285 ? -17.077 -11.502 5.456 1.00 96.25 285 SER A CA 1
ATOM 2078 C C . SER A 1 285 ? -17.444 -10.278 4.618 1.00 96.25 285 SER A C 1
ATOM 2080 O O . SER A 1 285 ? -17.070 -9.160 4.986 1.00 96.25 285 SER A O 1
ATOM 2082 N N . ASP A 1 286 ? -18.193 -10.478 3.531 1.00 97.25 286 ASP A N 1
ATOM 2083 C CA . ASP A 1 286 ? -18.692 -9.396 2.670 1.00 97.25 286 ASP A CA 1
ATOM 2084 C C . ASP A 1 286 ? -19.684 -8.504 3.426 1.00 97.25 286 ASP A C 1
ATOM 2086 O O . ASP A 1 286 ? -20.632 -8.981 4.056 1.00 97.25 286 ASP A O 1
ATOM 2090 N N . GLN A 1 287 ? -19.449 -7.196 3.384 1.00 98.38 287 GLN A N 1
ATOM 2091 C CA . GLN A 1 287 ? -20.276 -6.200 4.057 1.00 98.38 287 GLN A CA 1
ATOM 2092 C C . GLN A 1 287 ? -21.248 -5.508 3.111 1.00 98.38 287 GLN A C 1
ATOM 2094 O O . GLN A 1 287 ? -22.251 -4.963 3.592 1.00 98.38 287 GLN A O 1
ATOM 2099 N N . GLY A 1 288 ? -20.990 -5.578 1.803 1.00 98.19 288 GLY A N 1
ATOM 2100 C CA . GLY A 1 288 ? -21.705 -4.862 0.756 1.00 98.19 288 GLY A CA 1
ATOM 2101 C C . GLY A 1 288 ? -20.783 -3.956 -0.059 1.00 98.19 288 GLY A C 1
ATOM 2102 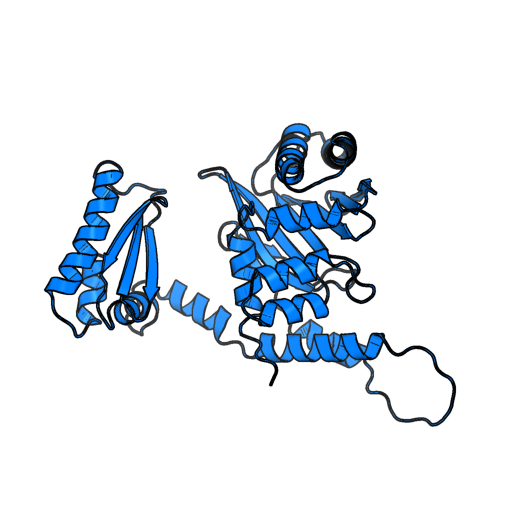O O . GLY A 1 288 ? -19.555 -4.010 0.039 1.00 98.19 288 GLY A O 1
ATOM 2103 N N . MET A 1 289 ? -21.395 -3.107 -0.879 1.00 98.19 289 MET A N 1
ATOM 2104 C CA . MET A 1 289 ? -20.697 -2.256 -1.833 1.00 98.19 289 MET A CA 1
ATOM 2105 C C . MET A 1 289 ? -21.250 -0.840 -1.807 1.00 98.19 289 MET A C 1
ATOM 2107 O O . MET A 1 289 ? -22.449 -0.657 -1.968 1.00 98.19 289 MET A O 1
ATOM 2111 N N . ALA A 1 290 ? -20.361 0.142 -1.662 1.00 98.12 290 ALA A N 1
ATOM 2112 C CA . ALA A 1 290 ? -20.687 1.541 -1.901 1.00 98.12 290 ALA A CA 1
ATOM 2113 C C . ALA A 1 290 ? -20.659 1.770 -3.418 1.00 98.12 290 ALA A C 1
ATOM 2115 O O . ALA A 1 290 ? -19.592 2.002 -4.001 1.00 98.12 290 ALA A O 1
ATOM 2116 N N . ALA A 1 291 ? -21.817 1.599 -4.056 1.00 97.75 291 ALA A N 1
ATOM 2117 C CA . ALA A 1 291 ? -21.973 1.509 -5.508 1.00 97.75 291 ALA A CA 1
ATOM 2118 C C . ALA A 1 291 ? -22.109 2.892 -6.168 1.00 97.75 291 ALA A C 1
ATOM 2120 O O . ALA A 1 291 ? -23.163 3.257 -6.691 1.00 97.75 291 ALA A O 1
ATOM 2121 N N . PHE A 1 292 ? -21.026 3.672 -6.126 1.00 97.38 292 PHE A N 1
ATOM 2122 C CA . PHE A 1 292 ? -20.985 5.019 -6.684 1.00 97.38 292 PHE A CA 1
ATOM 2123 C C . PHE A 1 292 ? -19.863 5.190 -7.708 1.00 97.38 292 PHE A C 1
ATOM 2125 O O . PHE A 1 292 ? -18.688 4.907 -7.447 1.00 97.38 292 PHE A O 1
ATOM 2132 N N . GLY A 1 293 ? -20.229 5.711 -8.881 1.00 95.56 293 GLY A N 1
ATOM 2133 C CA . GLY A 1 293 ? -19.298 5.961 -9.977 1.00 95.56 293 GLY A CA 1
ATOM 2134 C C . GLY A 1 293 ? -18.147 6.876 -9.556 1.00 95.56 293 GLY A C 1
ATOM 2135 O O . GLY A 1 293 ? -18.347 7.927 -8.957 1.00 95.56 293 GLY A O 1
ATOM 2136 N N . GLY A 1 294 ? -16.916 6.469 -9.865 1.00 96.50 294 GLY A N 1
ATOM 2137 C CA . GLY A 1 294 ? -15.705 7.206 -9.492 1.00 96.50 294 GLY A CA 1
ATOM 2138 C C . GLY A 1 294 ? -15.191 6.929 -8.073 1.00 96.50 294 GLY A C 1
ATOM 2139 O O . GLY A 1 294 ? -14.020 7.210 -7.814 1.00 96.50 294 GLY A O 1
ATOM 2140 N N . MET A 1 295 ? -15.984 6.307 -7.190 1.00 98.12 295 MET A N 1
ATOM 2141 C CA . MET A 1 295 ? -15.563 5.947 -5.827 1.00 98.12 295 MET A CA 1
ATOM 2142 C C . MET A 1 295 ? -14.382 4.970 -5.844 1.00 98.12 295 MET A C 1
ATOM 2144 O O . MET A 1 295 ? -13.403 5.174 -5.130 1.00 98.12 295 MET A O 1
ATOM 2148 N N . GLY A 1 296 ? -14.422 3.952 -6.714 1.00 98.12 296 GLY A N 1
ATOM 2149 C CA . GLY A 1 296 ? -13.317 3.002 -6.867 1.00 98.12 296 GLY A CA 1
ATOM 2150 C C . GLY A 1 296 ? -12.008 3.686 -7.271 1.00 98.12 296 GLY A C 1
ATOM 2151 O O . GLY A 1 296 ? -10.954 3.396 -6.713 1.00 98.12 296 GLY A O 1
ATOM 2152 N N . GLY A 1 297 ? -12.072 4.657 -8.186 1.00 97.81 297 GLY A N 1
ATOM 2153 C CA . GLY A 1 297 ? -10.896 5.422 -8.609 1.00 97.81 297 GLY A CA 1
ATOM 2154 C C . GLY A 1 297 ? -10.370 6.345 -7.508 1.00 97.81 297 GLY A C 1
ATOM 2155 O O . GLY A 1 297 ? -9.161 6.427 -7.308 1.00 97.81 297 GLY A O 1
ATOM 2156 N N . ALA A 1 298 ? -11.267 6.990 -6.759 1.00 98.38 298 ALA A N 1
ATOM 2157 C CA . ALA A 1 298 ? -10.902 7.807 -5.604 1.00 98.38 298 ALA A CA 1
ATOM 2158 C C . ALA A 1 298 ? -10.243 6.973 -4.493 1.00 98.38 298 ALA A C 1
ATOM 2160 O O . ALA A 1 298 ? -9.303 7.438 -3.851 1.00 98.38 298 ALA A O 1
ATOM 2161 N N . PHE A 1 299 ? -10.688 5.729 -4.292 1.00 98.56 299 PHE A N 1
ATOM 2162 C CA . PHE A 1 299 ? -10.077 4.808 -3.335 1.00 98.56 299 PHE A CA 1
ATOM 2163 C C . PHE A 1 299 ? -8.686 4.347 -3.786 1.00 98.56 299 PHE A C 1
ATOM 2165 O O . PHE A 1 299 ? -7.759 4.342 -2.982 1.00 98.56 299 PHE A O 1
ATOM 2172 N N . VAL A 1 300 ? -8.501 4.023 -5.073 1.00 98.12 300 VAL A N 1
ATOM 2173 C CA . VAL A 1 300 ? -7.168 3.729 -5.639 1.00 98.12 300 VAL A CA 1
ATOM 2174 C C . VAL A 1 300 ? -6.202 4.894 -5.387 1.00 98.12 300 VAL A C 1
ATOM 2176 O O . VAL A 1 300 ? -5.062 4.686 -4.966 1.00 98.12 300 VAL A O 1
ATOM 2179 N N . ASP A 1 301 ? -6.670 6.129 -5.566 1.00 97.44 301 ASP A N 1
ATOM 2180 C CA . ASP A 1 301 ? -5.868 7.333 -5.349 1.00 97.44 301 ASP A CA 1
ATOM 2181 C C . ASP A 1 301 ? -5.422 7.528 -3.893 1.00 97.44 301 ASP A C 1
ATOM 2183 O O . ASP A 1 301 ? -4.366 8.114 -3.673 1.00 97.44 301 ASP A O 1
ATOM 2187 N N . VAL A 1 302 ? -6.145 6.995 -2.897 1.00 98.00 302 VAL A N 1
ATOM 2188 C CA . VAL A 1 302 ? -5.710 7.024 -1.481 1.00 98.00 302 VAL A CA 1
ATOM 2189 C C . VAL A 1 302 ? -4.319 6.409 -1.310 1.00 98.00 302 VAL A C 1
ATOM 2191 O O . VAL A 1 302 ? -3.570 6.802 -0.411 1.00 98.00 302 VAL A O 1
ATOM 2194 N N . PHE A 1 303 ? -3.972 5.451 -2.167 1.00 97.31 303 PHE A N 1
ATOM 2195 C CA . PHE A 1 303 ? -2.742 4.677 -2.076 1.00 97.31 303 PHE A CA 1
ATOM 2196 C C . PHE A 1 303 ? -1.717 4.985 -3.163 1.00 97.31 303 PHE A C 1
ATOM 2198 O O . PHE A 1 303 ? -0.543 4.703 -2.939 1.00 97.31 303 PHE A O 1
ATOM 2205 N N . LEU A 1 304 ? -2.130 5.524 -4.313 1.00 94.38 304 LEU A N 1
ATOM 2206 C CA . LEU A 1 304 ? -1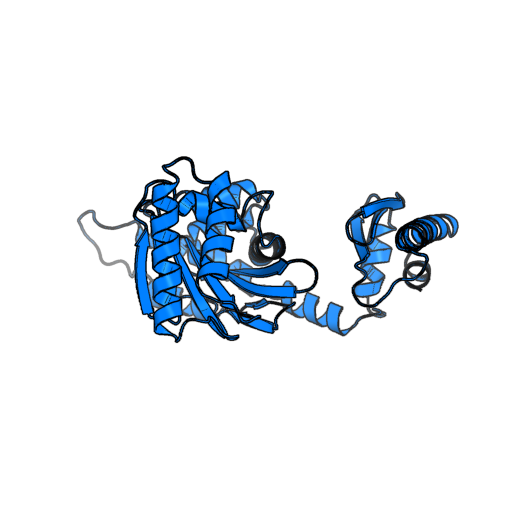.262 5.642 -5.492 1.00 94.38 304 LEU A CA 1
ATOM 2207 C C . LEU A 1 304 ? -1.049 7.076 -5.999 1.00 94.38 304 LEU A C 1
ATOM 2209 O O . LEU A 1 304 ? -0.348 7.250 -6.995 1.00 94.38 304 LEU A O 1
ATOM 2213 N N . ASP A 1 305 ? -1.657 8.091 -5.380 1.00 92.38 305 ASP A N 1
ATOM 2214 C CA . ASP A 1 305 ? -1.402 9.490 -5.740 1.00 92.38 305 ASP A CA 1
ATOM 2215 C C . ASP A 1 305 ? -0.231 10.120 -4.967 1.00 92.38 305 ASP A C 1
ATOM 2217 O O . ASP A 1 305 ? 0.379 9.502 -4.095 1.00 92.38 305 ASP A O 1
ATOM 2221 N N . ASP A 1 306 ? 0.079 11.379 -5.281 1.00 90.56 306 ASP A N 1
ATOM 2222 C CA . ASP A 1 306 ? 1.199 12.109 -4.670 1.00 90.56 306 ASP A CA 1
ATOM 2223 C C . ASP A 1 306 ? 1.008 12.360 -3.161 1.00 90.56 306 ASP A C 1
ATOM 2225 O O . ASP A 1 306 ? 1.966 12.638 -2.444 1.00 90.56 306 ASP A O 1
ATOM 2229 N N . ASN A 1 307 ? -0.225 12.227 -2.661 1.00 92.56 307 ASN A N 1
ATOM 2230 C CA . ASN A 1 307 ? -0.596 12.362 -1.254 1.00 92.56 307 ASN A CA 1
ATOM 2231 C C . ASN A 1 307 ? -0.955 11.000 -0.630 1.00 92.56 307 ASN A C 1
ATOM 2233 O O . ASN A 1 307 ? -1.758 10.937 0.314 1.00 92.56 307 ASN A O 1
ATOM 2237 N N . ALA A 1 308 ? -0.421 9.907 -1.181 1.00 93.75 308 ALA A N 1
ATOM 2238 C CA . ALA A 1 308 ? -0.742 8.554 -0.761 1.00 93.75 308 ALA A CA 1
ATOM 2239 C C . ALA A 1 308 ? -0.490 8.327 0.735 1.00 93.75 308 ALA A C 1
ATOM 2241 O O . ALA A 1 308 ? 0.531 8.721 1.301 1.00 93.75 308 ALA A O 1
ATOM 2242 N N . VAL A 1 309 ? -1.394 7.588 1.382 1.00 94.88 309 VAL A N 1
ATOM 2243 C CA . VAL A 1 309 ? -1.277 7.257 2.816 1.00 94.88 309 VAL A CA 1
ATOM 2244 C C . VAL A 1 309 ? -0.206 6.196 3.106 1.00 94.88 309 VAL A C 1
ATOM 2246 O O . VAL A 1 309 ? 0.119 5.946 4.270 1.00 94.88 309 VAL A O 1
ATOM 2249 N N . SER A 1 310 ? 0.331 5.558 2.062 1.00 95.81 310 SER A N 1
ATOM 2250 C CA . SER A 1 310 ? 1.437 4.602 2.141 1.00 95.81 310 SER A CA 1
ATOM 2251 C C . SER A 1 310 ? 2.390 4.765 0.949 1.00 95.81 310 SER A C 1
ATOM 2253 O O . SER A 1 310 ? 2.332 3.980 0.006 1.00 95.81 310 SER A O 1
ATOM 2255 N N . PRO A 1 311 ? 3.317 5.738 0.984 1.00 93.75 311 PRO A N 1
ATOM 2256 C CA . PRO A 1 311 ? 4.313 5.896 -0.079 1.00 93.75 311 PRO A CA 1
ATOM 2257 C C . PRO A 1 311 ? 5.148 4.624 -0.310 1.00 93.75 311 PRO A C 1
ATOM 2259 O O . PRO A 1 311 ? 5.437 4.264 -1.443 1.00 93.75 311 PRO A O 1
ATOM 2262 N N . SER A 1 312 ? 5.421 3.856 0.753 1.00 93.06 312 SER A N 1
ATOM 2263 C CA . SER A 1 312 ? 6.122 2.566 0.655 1.00 93.06 312 SER A CA 1
ATOM 2264 C C . SER A 1 312 ? 5.409 1.531 -0.223 1.00 93.06 312 SER A C 1
ATOM 2266 O O . SER A 1 312 ? 6.061 0.635 -0.750 1.00 93.06 312 SER A O 1
ATOM 2268 N N . LEU A 1 313 ? 4.079 1.620 -0.367 1.00 95.06 313 LEU A N 1
ATOM 2269 C CA . LEU A 1 313 ? 3.337 0.734 -1.264 1.00 95.06 313 LEU A CA 1
ATOM 2270 C C . LEU A 1 313 ? 3.645 1.062 -2.730 1.00 95.06 313 LEU A C 1
ATOM 2272 O O . LEU A 1 313 ? 3.849 0.141 -3.517 1.00 95.06 313 LEU A O 1
ATOM 2276 N N . ILE A 1 314 ? 3.716 2.351 -3.079 1.00 91.25 314 ILE A N 1
ATOM 2277 C CA . ILE A 1 314 ? 4.103 2.821 -4.419 1.00 91.25 314 ILE A CA 1
ATOM 2278 C C . ILE A 1 314 ? 5.509 2.312 -4.741 1.00 91.25 314 ILE A C 1
ATOM 2280 O O . ILE A 1 314 ? 5.701 1.663 -5.769 1.00 91.25 314 ILE A O 1
ATOM 2284 N N . ASP A 1 315 ? 6.459 2.527 -3.826 1.00 89.75 315 ASP A N 1
ATOM 2285 C CA . ASP A 1 315 ? 7.841 2.063 -3.982 1.00 89.75 315 ASP A CA 1
ATOM 2286 C C . ASP A 1 315 ? 7.899 0.547 -4.194 1.00 89.75 315 ASP A C 1
ATOM 2288 O O . ASP A 1 315 ? 8.590 0.072 -5.093 1.00 89.75 315 ASP A O 1
ATOM 2292 N N . SER A 1 316 ? 7.137 -0.223 -3.410 1.00 90.00 316 SER A N 1
ATOM 2293 C CA . SER A 1 316 ? 7.071 -1.679 -3.550 1.00 90.00 316 SER A CA 1
ATOM 2294 C C . SER A 1 316 ? 6.474 -2.109 -4.890 1.00 90.00 316 SER A C 1
ATOM 2296 O O . SER A 1 316 ? 7.025 -3.010 -5.525 1.00 90.00 316 SER A O 1
ATOM 2298 N N . CYS A 1 317 ? 5.402 -1.463 -5.359 1.00 89.19 317 CYS A N 1
ATOM 2299 C CA . CYS A 1 317 ? 4.802 -1.765 -6.661 1.00 89.19 317 CYS A CA 1
ATOM 2300 C C . CYS A 1 317 ? 5.798 -1.508 -7.798 1.00 89.19 317 CYS A C 1
ATOM 2302 O O . CYS A 1 317 ? 5.990 -2.365 -8.658 1.00 89.19 317 CYS A O 1
ATOM 2304 N N . VAL A 1 318 ? 6.485 -0.361 -7.773 1.00 84.31 318 VAL A N 1
ATOM 2305 C CA . VAL A 1 318 ? 7.510 -0.041 -8.771 1.00 84.31 318 VAL A CA 1
ATOM 2306 C C . VAL A 1 318 ? 8.657 -1.041 -8.683 1.00 84.31 318 VAL A C 1
ATOM 2308 O O . VAL A 1 318 ? 8.983 -1.658 -9.683 1.00 84.31 318 VAL A O 1
ATOM 2311 N N . GLN A 1 319 ? 9.233 -1.289 -7.505 1.00 82.62 319 GLN A N 1
ATOM 2312 C CA . GLN A 1 319 ? 10.374 -2.202 -7.354 1.00 82.62 319 GLN A CA 1
ATOM 2313 C C . GLN A 1 319 ? 10.070 -3.645 -7.770 1.00 82.62 319 GLN A C 1
ATOM 2315 O O . GLN A 1 319 ? 10.954 -4.328 -8.295 1.00 82.62 319 GLN A O 1
ATOM 2320 N N . THR A 1 320 ? 8.844 -4.113 -7.528 1.00 81.12 320 THR A N 1
ATOM 2321 C CA . THR A 1 320 ? 8.436 -5.484 -7.855 1.00 81.12 320 THR A CA 1
ATOM 2322 C C . THR A 1 320 ? 8.407 -5.703 -9.369 1.00 81.12 320 THR A C 1
ATOM 2324 O O . THR A 1 320 ? 8.796 -6.777 -9.832 1.00 81.12 320 THR A O 1
ATOM 2327 N N . TRP A 1 321 ? 8.026 -4.682 -10.149 1.00 77.69 321 TRP A N 1
ATOM 2328 C CA . TRP A 1 321 ? 7.740 -4.842 -11.579 1.00 77.69 321 TRP A CA 1
ATOM 2329 C C . TRP A 1 321 ? 8.609 -4.002 -12.529 1.00 77.69 321 TRP A C 1
ATOM 2331 O O . TRP A 1 321 ? 8.731 -4.377 -13.692 1.00 77.69 321 TRP A O 1
ATOM 2341 N N . SER A 1 322 ? 9.288 -2.940 -12.081 1.00 67.62 322 SER A N 1
ATOM 2342 C CA . SER A 1 322 ? 10.168 -2.089 -12.913 1.00 67.62 322 SER A CA 1
ATOM 2343 C C . SER A 1 322 ? 11.337 -2.849 -13.529 1.00 67.62 322 SER A C 1
ATOM 2345 O O . SER A 1 322 ? 11.797 -2.550 -14.625 1.00 67.62 322 SER A O 1
ATOM 2347 N N . LYS A 1 323 ? 11.793 -3.914 -12.866 1.00 55.44 323 LYS A N 1
ATOM 2348 C CA . LYS A 1 323 ? 12.871 -4.764 -13.382 1.00 55.44 323 LYS A CA 1
ATOM 2349 C C . LYS A 1 323 ? 12.401 -5.712 -14.489 1.00 55.44 323 LYS A C 1
ATOM 2351 O O . LYS A 1 323 ? 13.243 -6.406 -15.069 1.00 55.44 323 LYS A O 1
ATOM 2356 N N . VAL A 1 324 ? 11.103 -5.747 -14.801 1.00 51.44 324 VAL A N 1
ATOM 2357 C CA . VAL A 1 324 ? 10.536 -6.506 -15.918 1.00 51.44 324 VAL A CA 1
ATOM 2358 C C . VAL A 1 324 ? 10.607 -5.674 -17.197 1.00 51.44 324 VAL A C 1
ATOM 2360 O O . VAL A 1 324 ? 9.627 -5.098 -17.659 1.00 51.44 324 VAL A O 1
ATOM 2363 N N . SER A 1 325 ? 11.795 -5.611 -17.792 1.00 37.31 325 SER A N 1
ATOM 2364 C CA . SER A 1 325 ? 11.917 -5.134 -19.168 1.00 37.31 325 SER A CA 1
ATOM 2365 C C . SER A 1 325 ? 11.363 -6.226 -20.086 1.00 37.31 325 SER A C 1
ATOM 2367 O O . SER A 1 325 ? 11.940 -7.311 -20.178 1.00 37.31 325 SER A O 1
ATOM 2369 N N . LEU A 1 326 ? 10.200 -5.971 -20.686 1.00 36.31 326 LEU A N 1
ATOM 2370 C CA . LEU A 1 326 ? 9.697 -6.748 -21.815 1.00 36.31 326 LEU A CA 1
ATOM 2371 C C . LEU A 1 326 ? 10.537 -6.344 -23.027 1.00 36.31 326 LEU A C 1
ATOM 2373 O O . LEU A 1 326 ? 10.417 -5.209 -23.487 1.00 36.31 326 LEU A O 1
ATOM 2377 N N . GLN A 1 327 ? 11.428 -7.236 -23.463 1.00 29.55 327 GLN A N 1
ATOM 2378 C CA . GLN A 1 327 ? 12.039 -7.139 -24.789 1.00 29.55 327 GLN A CA 1
ATOM 2379 C C . GLN A 1 327 ? 11.018 -7.509 -25.860 1.00 29.55 327 GLN A C 1
ATOM 2381 O O . GLN A 1 327 ? 10.240 -8.458 -25.612 1.00 29.55 327 GLN A O 1
#

InterPro domains:
  IPR016087 Chalcone isomerase [PF16036] (157-313)
  IPR016088 Chalcone isomerase, 3-layer sandwich [G3DSA:3.50.70.10] (140-303)
  IPR036298 Chalcone isomerase superfamily [SSF54626] (144-322)

Sequence (327 aa):
AIAESVKPRYGGAAADIGRLESLIVEGVNAIGGQATKGTTFRFDCSEGGVTVSVNGAEQGMAAFKGLGSAFVDVFMDDNSVSPTLKDSCVKTWSSSGNKSVAASLVELASFSNQGDSKGGATQHKPDNAAMRKKIESQLNPIQEYATSVTFAPKLEDGLYLAGAGVRKRSIVKVYAVAMYSSPLVLQALSKESTSVMRNAARSFSPASPSTTFVLEMTYSAGAEKIAGAIAESIKPRYNGSPSDINELEALIVKGVNMKGGQASKGTIFRFDCSQEGVRVSVDGSDQGMAAFGGMGGAFVDVFLDDNAVSPSLIDSCVQTWSKVSLQ

pLDDT: mean 86.55, std 16.23, range [29.55, 98.75]

Organism: NCBI:txid267567

Foldseek 3Di:
DLLVLLVVLDPDDPVLSVVVVVLVQQQCVVVPRDDDVQWDWDWDADQQFTWIHIPNHTSGTSGDGCNSVSSVCCQAPPVHPCVVSNVVCCVLPVDPLLQVLLVLQVVLLVVVPDDDDDDDDDDDDPPSVVSNVVSLVSFDWDQEDPQRDTGDQADPVGWGWLFKFFQDDRPDTFWIKTKTWGSVLLQLLQPLDLVSSLCRQLVCPPSTFWMKMKIFGSAKDFLQVVLVVLLVLLVVQDPDDNVLSVVSSVLSQVQCVVVVGMQHGGWMWMWIAGQQATWIHIPNRTSGGSRDGSNSSSSSCCQRPPVHSTVVRSVGSNSSRNVNDDD

Secondary structure (DSSP, 8-state):
-HHHHHTTT--S-HHHHHHHHHHHHHHHHHTTSS--TT--EEEEEETTEEEEEETTEEEEEE--TTHHHHHHHHHHSTT-S-HHHHHHHHHHHS-THHHHHHHHHHHHHHHTT--------------HHHHHHHHHTT---EE-TTT--EE-SB-TTS-EEEEEEEEEETTEEEEEEEEEE-HHHHHHHTTS-HHHHHHHHTT--TTS-EEEEEEEESS-EEHHHHHHHHHHHHTTT--S-HHHHHHHHHHHHHHHHTTTSEE-TT-EEEEEEESS-EEEEETTEEEEEE--TTHHHHHHHHHHSTT-S-HHHHHHHHHHHTT----

Radius of gyration: 22.97 Å; chains: 1; bounding box: 62×50×58 Å